Protein AF-A0A239D5J9-F1 (afdb_monomer_lite)

Foldseek 3Di:
DPDDAWDKDKFKDWPDQEDAQLGFTKIKIKMATQGQFWEKFAAPADCVFKPKWKAAQVRHTFDFDDDDPDPDDQDDPVRIDTHHHGRMHMDMDGQAHSVRGHGNRRDWEKMKMKMWGAPPCCVSCPVPVVPHPYRHDGDDIYMDMHGYPDHPPPPDDDDDDFQQDLVSLVVQLVVLCQVVLDQFQDDDPSCVRNVVQADPLLNVLSVLQVLAVVQQCVVCVVVCVVVVFDRPDPSNQALLAQGGHQSSRFNDKDWPGWGDPPDFKIWTKMWTHGPVGIWIKIWIWGQDPNGIHTYWMWTPDPDPDTDIVSVPDPLGDRSHGPDDHGD

Radius of gyration: 23.49 Å; chains: 1; bounding box: 55×53×68 Å

Sequence (327 aa):
MLASTPEMYFYTNPAKQLFWVGEPVVIGLELYSRFEQPVLVAPLQNNEFVQFKLVGPDGNEVPWQGKAPDHARAYSPSDFKVLEQYNAVKAERTISLKDGTGFACNRPGQYTLTAVFSMGSPEHFTLFADQAKPIVGSVRSSKLAFCIDACILKQVPVSNDAPPSALQAVGLFYTDVIKYHSSGIPVGHIKEILGPLMSKKLAQEIDSLSACDKDYFRRYGEILRVHTLKAAIPWGEAGLFTGPNDASTPSAFRILGSRAIGENRVDVLIAFKEDWGESQGDVTVVLENNRWVIDDYVAMYENDKLERLSAGYSVCKDGRWVGEPAY

Secondary structure (DSSP, 8-state):
---PPP-EEEEEEES-SEE-TTS-EEEEEEEEE--SS-EEE--TTSTTTEEEEEE-TTS-EE-EESPPP----PPPGGG-EEE-TT-EEEEEEEEE-TTS-EE---SSEEEEEEEEEE---GGGGGGGTTTSEEPPSEEEEEEEEEEES---------SS---SSHHHHHHHHHHHHHHHT--BS--HHHHHHHGGGB-HHHHHHHHHHHHHHHHHHHHHHHHHHHHTPPP--GGGSEETTTEEGGGGS-SEEEEEEEEE-SSSEEEEEEEEE-SSSEEEEEEEEEEETTEEEEEEEEEE-SSS---BGGG--TTEETTEE-SPPP-

Structure (mmCIF, N/CA/C/O backbone):
data_AF-A0A239D5J9-F1
#
_entry.id   AF-A0A239D5J9-F1
#
loop_
_atom_site.group_PDB
_atom_site.id
_atom_site.type_symbol
_atom_site.label_atom_id
_atom_site.label_alt_id
_atom_site.label_comp_id
_atom_site.label_asym_id
_atom_site.label_entity_id
_atom_site.label_seq_id
_atom_site.pdbx_PDB_ins_code
_atom_site.Cartn_x
_atom_site.Cartn_y
_atom_site.Cartn_z
_atom_site.occupancy
_atom_site.B_iso_or_equiv
_atom_site.auth_seq_id
_atom_site.auth_comp_id
_atom_site.auth_asym_id
_atom_site.auth_atom_id
_atom_site.pdbx_PDB_model_num
ATOM 1 N N . MET A 1 1 ? -24.978 14.458 -15.988 1.00 46.84 1 MET A N 1
ATOM 2 C CA . MET A 1 1 ? -23.711 13.843 -15.541 1.00 46.84 1 MET A CA 1
ATOM 3 C C . MET A 1 1 ? -23.953 13.276 -14.155 1.00 46.84 1 MET A C 1
ATOM 5 O O . MET A 1 1 ? -24.477 14.002 -13.321 1.00 46.84 1 MET A O 1
ATOM 9 N N . LEU A 1 2 ? -23.682 11.991 -13.928 1.00 50.25 2 LEU A N 1
ATOM 10 C CA . LEU A 1 2 ? -23.791 11.403 -12.590 1.00 50.25 2 LEU A CA 1
ATOM 11 C C . LEU A 1 2 ? -22.643 11.954 -11.740 1.00 50.25 2 LEU A C 1
ATOM 13 O O . LEU A 1 2 ? -21.495 11.930 -12.176 1.00 50.25 2 LEU A O 1
ATOM 17 N N . ALA A 1 3 ? -22.952 12.500 -10.567 1.00 58.00 3 ALA A N 1
ATOM 18 C CA . ALA A 1 3 ? -21.936 13.018 -9.666 1.00 58.00 3 ALA A CA 1
ATOM 19 C C . ALA A 1 3 ? -21.069 11.849 -9.171 1.00 58.00 3 ALA A C 1
ATOM 21 O O . ALA A 1 3 ? -21.571 10.961 -8.486 1.00 58.00 3 ALA A O 1
ATOM 22 N N . SER A 1 4 ? -19.781 11.841 -9.513 1.00 73.50 4 SER A N 1
ATOM 23 C CA . SER A 1 4 ? -18.840 10.821 -9.047 1.00 73.50 4 SER A CA 1
ATOM 24 C C . SER A 1 4 ? -18.677 10.893 -7.525 1.00 73.50 4 SER A C 1
ATOM 26 O O . SER A 1 4 ? -18.569 11.979 -6.942 1.00 73.50 4 SER A O 1
ATOM 28 N N . THR A 1 5 ? -18.710 9.738 -6.862 1.00 77.88 5 THR A N 1
ATOM 29 C CA . THR A 1 5 ? -18.424 9.628 -5.426 1.00 77.88 5 THR A CA 1
ATOM 30 C C . THR A 1 5 ? -16.943 9.933 -5.195 1.00 77.88 5 THR A C 1
ATOM 32 O O . THR A 1 5 ? -16.117 9.316 -5.869 1.00 77.88 5 THR A O 1
ATOM 35 N N . PRO A 1 6 ? -16.584 10.842 -4.268 1.00 81.75 6 PRO A N 1
ATOM 36 C CA . PRO A 1 6 ? -15.189 11.157 -3.984 1.00 81.75 6 PRO A CA 1
ATOM 37 C C . PRO A 1 6 ? -14.372 9.916 -3.619 1.00 81.75 6 PRO A C 1
ATOM 39 O O . PRO A 1 6 ? -14.783 9.095 -2.791 1.00 81.75 6 PRO A O 1
ATOM 42 N N . GLU A 1 7 ? -13.195 9.781 -4.224 1.00 81.81 7 GLU A N 1
ATOM 43 C CA . GLU A 1 7 ? -12.294 8.669 -3.952 1.00 81.81 7 GLU A CA 1
ATOM 44 C C . GLU A 1 7 ? -11.444 8.951 -2.704 1.00 81.81 7 GLU A C 1
ATOM 46 O O . GLU A 1 7 ? -10.366 9.535 -2.764 1.00 81.81 7 GLU A O 1
ATOM 51 N N . MET A 1 8 ? -11.965 8.540 -1.548 1.00 85.50 8 MET A N 1
ATOM 52 C CA . MET A 1 8 ? -11.340 8.749 -0.237 1.00 85.50 8 MET A CA 1
ATOM 53 C C . MET A 1 8 ? -10.746 7.455 0.327 1.00 85.50 8 MET A C 1
ATOM 55 O O . MET A 1 8 ? -11.252 6.367 0.047 1.00 85.50 8 MET A O 1
ATOM 59 N N . TYR A 1 9 ? -9.745 7.570 1.193 1.00 81.88 9 TYR A N 1
ATOM 60 C CA . TYR A 1 9 ? -9.019 6.465 1.819 1.00 81.88 9 TYR A CA 1
ATOM 61 C C . TYR A 1 9 ? -8.883 6.722 3.317 1.00 81.88 9 TYR A C 1
ATOM 63 O O . TYR A 1 9 ? -8.487 7.813 3.706 1.00 81.88 9 TYR A O 1
ATOM 71 N N . PHE A 1 10 ? -9.196 5.733 4.154 1.00 88.81 10 PHE A N 1
ATOM 72 C CA . PHE A 1 10 ? -9.078 5.830 5.609 1.00 88.81 10 PHE A CA 1
ATOM 73 C C . PHE A 1 10 ? -8.181 4.709 6.126 1.00 88.81 10 PHE A C 1
ATOM 75 O O . PHE A 1 10 ? -8.437 3.540 5.835 1.00 88.81 10 PHE A O 1
ATOM 82 N N . TYR A 1 11 ? -7.153 5.071 6.885 1.00 83.19 11 TYR A N 1
ATOM 83 C CA . TYR A 1 11 ? -6.135 4.174 7.408 1.00 83.19 11 TYR A CA 1
ATOM 84 C C . TYR A 1 11 ? -6.093 4.234 8.928 1.00 83.19 11 TYR A C 1
ATOM 86 O O . TYR A 1 11 ? -6.314 5.279 9.546 1.00 83.19 11 TYR A O 1
ATOM 94 N N . THR A 1 12 ? -5.747 3.098 9.522 1.00 88.56 12 THR A N 1
ATOM 95 C CA . THR A 1 12 ? -5.438 2.985 10.943 1.00 88.56 12 THR A CA 1
ATOM 96 C C . THR A 1 12 ? -4.092 2.305 11.103 1.00 88.56 12 THR A C 1
ATOM 98 O O . THR A 1 12 ? -3.896 1.217 10.565 1.00 88.56 12 THR A O 1
ATOM 101 N N . ASN A 1 13 ? -3.213 2.888 11.906 1.00 80.94 13 ASN A N 1
ATOM 102 C CA . ASN A 1 13 ? -1.895 2.347 12.213 1.00 80.94 13 ASN A CA 1
ATOM 103 C C . ASN A 1 13 ? -1.699 2.361 13.730 1.00 80.94 13 ASN A C 1
ATOM 105 O O . ASN A 1 13 ? -1.875 3.414 14.341 1.00 80.94 13 ASN A O 1
ATOM 109 N N . PRO A 1 14 ? -1.358 1.241 14.383 1.00 88.31 14 PRO A N 1
ATOM 110 C CA . PRO A 1 14 ? -1.092 1.293 15.808 1.00 88.31 14 PRO A CA 1
ATOM 111 C C . PRO A 1 14 ? 0.260 1.987 16.032 1.00 88.31 14 PRO A C 1
ATOM 113 O O . PRO A 1 14 ? 1.197 1.789 15.258 1.00 88.31 14 PRO A O 1
ATOM 116 N N . ALA A 1 15 ? 0.384 2.787 17.094 1.00 81.75 15 ALA A N 1
ATOM 117 C CA . ALA A 1 15 ? 1.644 3.470 17.410 1.00 81.75 15 ALA A CA 1
ATOM 118 C C . ALA A 1 15 ? 2.800 2.476 17.649 1.00 81.75 15 ALA A C 1
ATOM 120 O O . ALA A 1 15 ? 3.968 2.805 17.451 1.00 81.75 15 ALA A O 1
ATOM 121 N N . LYS A 1 16 ? 2.464 1.249 18.071 1.00 83.25 16 LYS A N 1
ATOM 122 C CA . LYS A 1 16 ? 3.366 0.104 18.232 1.00 83.25 16 LYS A CA 1
ATOM 123 C C . LYS A 1 16 ? 2.624 -1.182 17.878 1.00 83.25 16 LYS A C 1
ATOM 125 O O . LYS A 1 16 ? 1.408 -1.249 17.995 1.00 83.25 16 LYS A O 1
ATOM 130 N N . GLN A 1 17 ? 3.350 -2.228 17.502 1.00 83.12 17 GLN A N 1
ATOM 131 C CA . GLN A 1 17 ? 2.751 -3.551 17.275 1.00 83.12 17 GLN A CA 1
ATOM 132 C C . GLN A 1 17 ? 2.526 -4.339 18.578 1.00 83.12 17 GLN A C 1
ATOM 134 O O . GLN A 1 17 ? 1.668 -5.219 18.629 1.00 83.12 17 GLN A O 1
ATOM 139 N N . LEU A 1 18 ? 3.271 -4.005 19.636 1.00 86.00 18 LEU A N 1
ATOM 140 C CA . LEU A 1 18 ? 3.221 -4.653 20.943 1.00 86.00 18 LEU A CA 1
ATOM 141 C C . LEU A 1 18 ? 3.087 -3.594 22.042 1.00 86.00 18 LEU A C 1
ATOM 143 O O . LEU A 1 18 ? 3.876 -2.647 22.085 1.00 86.00 18 LEU A O 1
ATOM 147 N N . PHE A 1 19 ? 2.108 -3.791 22.917 1.00 91.44 19 PHE A N 1
ATOM 148 C CA . PHE A 1 19 ? 1.854 -2.994 24.114 1.00 91.44 19 PHE A CA 1
ATOM 149 C C . PHE A 1 19 ? 1.892 -3.893 25.351 1.00 91.44 19 PHE A C 1
ATOM 151 O O . 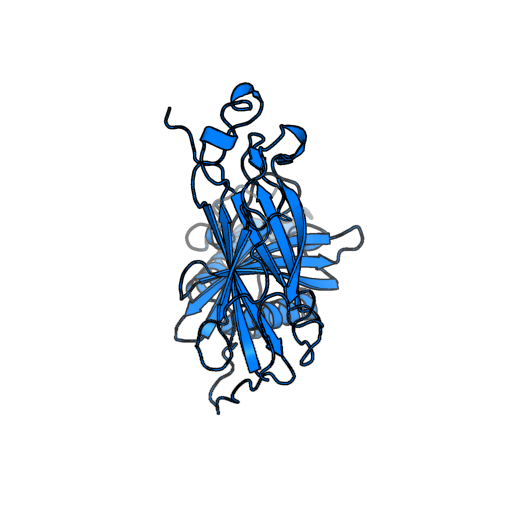PHE A 1 19 ? 1.676 -5.103 25.250 1.00 91.44 19 PHE A O 1
ATOM 158 N N . TRP A 1 20 ? 2.116 -3.300 26.518 1.00 92.56 20 TRP A N 1
ATOM 159 C CA . TRP A 1 20 ? 1.989 -3.999 27.798 1.00 92.56 20 TRP A CA 1
ATOM 160 C C . TRP A 1 20 ? 0.553 -3.950 28.332 1.00 92.56 20 TRP A C 1
ATOM 162 O O . TRP A 1 20 ? -0.193 -3.011 28.038 1.00 92.56 20 TRP A O 1
ATOM 172 N N . VAL A 1 21 ? 0.153 -4.919 29.161 1.00 92.19 21 VAL A N 1
ATOM 173 C CA . VAL A 1 21 ? -1.120 -4.833 29.899 1.00 92.19 21 VAL A CA 1
ATOM 174 C C . VAL A 1 21 ? -1.160 -3.530 30.703 1.00 92.19 21 VAL A C 1
ATOM 176 O O . VAL A 1 21 ? -0.257 -3.217 31.479 1.00 92.19 21 VAL A O 1
ATOM 179 N N . GLY A 1 22 ? -2.229 -2.756 30.508 1.00 89.00 22 GLY A N 1
ATOM 180 C CA . GLY A 1 22 ? -2.415 -1.448 31.141 1.00 89.00 22 GLY A CA 1
ATOM 181 C C . GLY A 1 22 ? -1.649 -0.296 30.478 1.00 89.00 22 GLY A C 1
ATOM 182 O O . GLY A 1 22 ? -1.805 0.847 30.902 1.00 89.00 22 GLY A O 1
ATOM 183 N N . GLU A 1 23 ? -0.846 -0.535 29.437 1.00 93.31 23 GLU A N 1
ATOM 184 C CA . GLU A 1 23 ? -0.296 0.542 28.608 1.00 93.31 23 GLU A CA 1
ATOM 185 C C . GLU A 1 23 ? -1.413 1.193 27.771 1.00 93.31 23 GLU A C 1
ATOM 187 O O . GLU A 1 23 ? -2.288 0.491 27.254 1.00 93.31 23 GLU A O 1
ATOM 192 N N . PRO A 1 24 ? -1.408 2.530 27.597 1.00 95.88 24 PRO A N 1
ATOM 193 C CA . PRO A 1 24 ? -2.310 3.170 26.660 1.00 95.88 24 PRO A CA 1
ATOM 194 C C . PRO A 1 24 ? -2.124 2.645 25.239 1.00 95.88 24 PRO A C 1
ATOM 196 O O . PRO A 1 24 ? -1.023 2.700 24.689 1.00 95.88 24 PRO A O 1
ATOM 199 N N . VAL A 1 25 ? -3.214 2.202 24.618 1.00 95.56 25 VAL A N 1
ATOM 200 C CA . VAL A 1 25 ? -3.193 1.790 23.211 1.00 95.56 25 VAL A CA 1
ATOM 201 C C . VAL A 1 25 ? -3.518 3.005 22.358 1.00 95.56 25 VAL A C 1
ATOM 203 O O . VAL A 1 25 ? -4.648 3.498 22.377 1.00 95.56 25 VAL A O 1
ATOM 206 N N . VAL A 1 26 ? -2.520 3.489 21.621 1.00 94.75 26 VAL A N 1
ATOM 207 C CA . VAL A 1 26 ? -2.635 4.650 20.731 1.00 94.75 26 VAL A CA 1
ATOM 208 C C . VAL A 1 26 ? -2.677 4.183 19.281 1.00 94.75 26 VAL A C 1
ATOM 210 O O . VAL A 1 26 ? -1.837 3.394 18.844 1.00 94.75 26 VAL A O 1
ATOM 213 N N . ILE A 1 27 ? -3.659 4.686 18.539 1.00 95.06 27 ILE A N 1
ATOM 214 C CA . ILE A 1 27 ? -3.897 4.388 17.130 1.00 95.06 27 ILE A CA 1
ATOM 215 C C . ILE A 1 27 ? -3.798 5.687 16.335 1.00 95.06 27 ILE A C 1
ATOM 217 O O . ILE A 1 27 ? -4.551 6.630 16.573 1.00 95.06 27 ILE A O 1
ATOM 221 N N . GLY A 1 28 ? -2.883 5.727 15.376 1.00 92.62 28 GLY A N 1
ATOM 222 C CA . GLY A 1 28 ? -2.849 6.737 14.332 1.00 92.62 28 GLY A CA 1
ATOM 223 C C . GLY A 1 28 ? -3.979 6.504 13.334 1.00 92.62 28 GLY A C 1
ATOM 224 O O . GLY A 1 28 ? -4.208 5.383 12.878 1.00 92.62 28 GLY A O 1
ATOM 225 N N . LEU A 1 29 ? -4.684 7.574 13.005 1.00 94.50 29 LEU A N 1
ATOM 226 C CA . LEU A 1 29 ? -5.728 7.642 12.000 1.00 94.50 29 LEU A CA 1
ATOM 227 C C . LEU A 1 29 ? -5.273 8.563 10.880 1.00 94.50 29 LEU A C 1
ATOM 229 O O . LEU A 1 29 ? -4.732 9.639 11.145 1.00 94.50 29 LEU A O 1
ATOM 233 N N . GLU A 1 30 ? -5.561 8.179 9.646 1.00 91.88 30 GLU A N 1
ATOM 234 C CA . GLU A 1 30 ? -5.259 8.996 8.479 1.00 91.88 30 GLU A CA 1
ATOM 235 C C . GLU A 1 30 ? -6.393 8.910 7.462 1.00 91.88 30 GLU A C 1
ATOM 237 O O . GLU A 1 30 ? -6.852 7.823 7.124 1.00 91.88 30 GLU A O 1
ATOM 242 N N . LEU A 1 31 ? -6.859 10.061 6.986 1.00 91.81 31 LEU A N 1
ATOM 243 C CA . LEU A 1 31 ? -7.856 10.180 5.931 1.00 91.81 31 LEU A CA 1
ATOM 244 C C . LEU A 1 31 ? -7.237 10.940 4.764 1.00 91.81 31 LEU A C 1
ATOM 246 O O . LEU A 1 31 ? -6.772 12.059 4.943 1.00 91.81 31 LEU A O 1
ATOM 250 N N . TYR A 1 32 ? -7.253 10.337 3.586 1.00 88.06 32 TYR A N 1
ATOM 251 C CA . TYR A 1 32 ? -6.586 10.812 2.380 1.00 88.06 32 TYR A CA 1
ATOM 252 C C . TYR A 1 32 ? -7.578 10.872 1.213 1.00 88.06 32 TYR A C 1
ATOM 254 O O . TYR A 1 32 ? -8.460 10.017 1.106 1.00 88.06 32 TYR A O 1
ATOM 262 N N . SER A 1 33 ? -7.447 11.873 0.343 1.00 87.19 33 SER A N 1
ATOM 263 C CA . SER A 1 33 ? -8.293 12.042 -0.845 1.00 87.19 33 SER A CA 1
ATOM 264 C C . SER A 1 33 ? -7.473 11.860 -2.119 1.00 87.19 33 SER A C 1
ATOM 266 O O . SER A 1 33 ? -6.408 12.451 -2.250 1.00 87.19 33 SER A O 1
ATOM 268 N N . ARG A 1 34 ? -7.982 11.097 -3.092 1.00 83.44 34 ARG A N 1
ATOM 269 C CA . ARG A 1 34 ? -7.523 11.154 -4.497 1.00 83.44 34 ARG A CA 1
ATOM 270 C C . ARG A 1 34 ? -8.481 11.931 -5.391 1.00 83.44 34 ARG A C 1
ATOM 272 O O . ARG A 1 34 ? -8.277 12.010 -6.596 1.00 83.44 34 ARG A O 1
ATOM 279 N N . PHE A 1 35 ? -9.546 12.476 -4.815 1.00 85.44 35 PHE A N 1
ATOM 280 C CA . PHE A 1 35 ? -10.538 13.203 -5.579 1.00 85.44 35 PHE A CA 1
ATOM 281 C C . PHE A 1 35 ? -9.966 14.545 -6.038 1.00 85.44 35 PHE A C 1
ATOM 283 O O . PHE A 1 35 ? -9.441 15.293 -5.218 1.00 85.44 35 PHE A O 1
ATOM 290 N N . GLU A 1 36 ? -10.086 14.839 -7.335 1.00 84.31 36 GLU A N 1
ATOM 291 C CA . GLU A 1 36 ? -9.578 16.077 -7.952 1.00 84.31 36 GLU A CA 1
ATOM 292 C C . GLU A 1 36 ? -10.185 17.341 -7.331 1.00 84.31 36 GLU A C 1
ATOM 294 O O . GLU A 1 36 ? -9.553 18.392 -7.287 1.00 84.31 36 GLU A O 1
ATOM 299 N N . GLN A 1 37 ? -11.423 17.252 -6.838 1.00 87.62 37 GLN A N 1
ATOM 300 C CA . GLN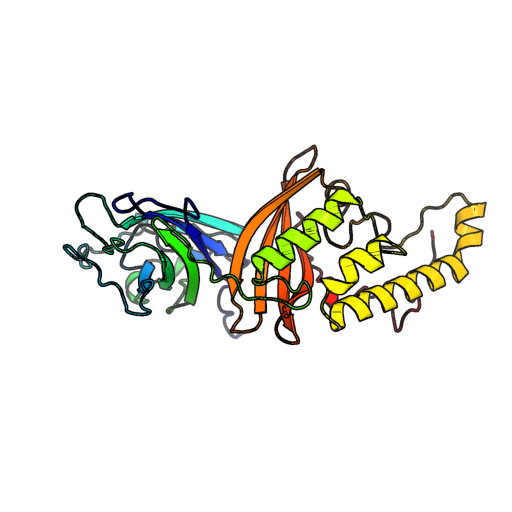 A 1 37 ? -12.081 18.373 -6.177 1.00 87.62 37 GLN A CA 1
ATOM 301 C C . GLN A 1 37 ? -11.849 18.320 -4.663 1.00 87.62 37 GLN A C 1
ATOM 303 O O . GLN A 1 37 ? -11.912 17.234 -4.080 1.00 87.62 37 GLN A O 1
ATOM 308 N N . PRO A 1 38 ? -11.675 19.475 -3.998 1.00 88.50 38 PRO A N 1
ATOM 309 C CA . PRO A 1 38 ? -11.588 19.528 -2.548 1.00 88.50 38 PRO A CA 1
ATOM 310 C C . PRO A 1 38 ? -12.831 18.939 -1.877 1.00 88.50 38 PRO A C 1
ATOM 312 O O . PRO A 1 38 ? -13.971 19.166 -2.301 1.00 88.50 38 PRO A O 1
ATOM 315 N N . VAL A 1 39 ? -12.605 18.191 -0.802 1.00 88.69 39 VAL A N 1
ATOM 316 C CA . VAL A 1 39 ? -13.655 17.480 -0.073 1.00 88.69 39 VAL A CA 1
ATOM 317 C C . VAL A 1 39 ? -13.706 17.972 1.361 1.00 88.69 39 VAL A C 1
ATOM 319 O O . VAL A 1 39 ? -12.679 18.063 2.027 1.00 88.69 39 VAL A O 1
ATOM 322 N N . LEU A 1 40 ? -14.901 18.268 1.867 1.00 89.56 40 LEU A N 1
ATOM 323 C CA . LEU A 1 40 ? -15.057 18.623 3.273 1.00 89.56 40 LEU A CA 1
ATOM 324 C C . LEU A 1 40 ? -15.015 17.353 4.127 1.00 89.56 40 LEU A C 1
ATOM 326 O O . LEU A 1 40 ? -15.795 16.425 3.898 1.00 89.56 40 LEU A O 1
ATOM 330 N N . VAL A 1 41 ? -14.124 17.314 5.115 1.00 90.19 41 VAL A N 1
ATOM 331 C CA . VAL A 1 41 ? -13.964 16.177 6.024 1.00 90.19 41 VAL A CA 1
ATOM 332 C C . VAL A 1 41 ? -14.022 16.604 7.481 1.00 90.19 41 VAL A C 1
ATOM 334 O O . VAL A 1 41 ? -13.553 17.674 7.874 1.00 90.19 41 VAL A O 1
ATOM 337 N N . ALA A 1 42 ? -14.596 15.730 8.296 1.00 89.06 42 ALA A N 1
ATOM 338 C CA . ALA A 1 42 ? -14.639 15.888 9.732 1.00 89.06 42 ALA A CA 1
ATOM 339 C C . ALA A 1 42 ? -13.287 15.531 10.381 1.00 89.06 42 ALA A C 1
ATOM 341 O O . ALA A 1 42 ? -12.508 14.745 9.829 1.00 89.06 42 ALA A O 1
ATOM 342 N N . PRO A 1 43 ? -12.983 16.079 11.568 1.00 86.06 43 PRO A N 1
ATOM 343 C CA . PRO A 1 43 ? -11.741 15.799 12.256 1.00 86.06 43 PRO A CA 1
ATOM 344 C C . PRO A 1 43 ? -11.785 14.384 12.836 1.00 86.06 43 PRO A C 1
ATOM 346 O O . PRO A 1 43 ? -12.751 13.969 13.475 1.00 86.06 43 PRO A O 1
ATOM 349 N N . LEU A 1 44 ? -10.683 13.652 12.679 1.00 89.00 44 LEU A N 1
ATOM 350 C CA . LEU A 1 44 ? -10.5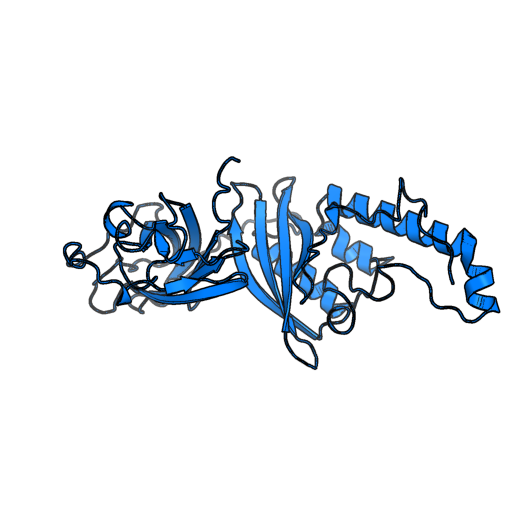61 12.255 13.115 1.00 89.00 44 LEU A CA 1
ATOM 351 C C . LEU A 1 44 ? -10.502 12.090 14.652 1.00 89.00 44 LEU A C 1
ATOM 353 O O . LEU A 1 44 ? -10.482 10.976 15.176 1.00 89.00 44 LEU A O 1
ATOM 357 N N . GLN A 1 45 ? -10.481 13.199 15.395 1.00 84.69 45 GLN A N 1
ATOM 358 C CA . GLN A 1 45 ? -10.413 13.234 16.859 1.00 84.69 45 GLN A CA 1
ATOM 359 C C . GLN A 1 45 ? -11.759 12.961 17.544 1.00 84.69 45 GLN A C 1
ATOM 361 O O . GLN A 1 45 ? -11.775 12.527 18.695 1.00 84.69 45 GLN A O 1
ATOM 366 N N . ASN A 1 46 ? -12.877 13.143 16.839 1.00 77.94 46 ASN A N 1
ATOM 367 C CA . ASN A 1 46 ? -14.207 12.996 17.424 1.00 77.94 46 ASN A CA 1
ATOM 368 C C . ASN A 1 46 ? -14.731 11.563 17.257 1.00 77.94 46 ASN A C 1
ATOM 370 O O . ASN A 1 46 ? -14.581 10.939 16.207 1.00 77.94 46 ASN A O 1
ATOM 374 N N . ASN A 1 47 ? -15.361 11.029 18.305 1.00 78.81 47 ASN A N 1
ATOM 375 C CA . ASN A 1 47 ? -15.962 9.686 18.296 1.00 78.81 47 ASN A CA 1
ATOM 376 C C . ASN A 1 47 ? -17.238 9.581 17.453 1.00 78.81 47 ASN A C 1
ATOM 378 O O . ASN A 1 47 ? -17.669 8.477 17.143 1.00 78.81 47 ASN A O 1
ATOM 382 N N . GLU A 1 48 ? -17.845 10.707 17.079 1.00 81.12 48 GLU A N 1
ATOM 383 C CA . GLU A 1 48 ? -19.007 10.696 16.188 1.00 81.12 48 GLU A CA 1
ATOM 384 C C . GLU A 1 48 ? -18.628 10.272 14.765 1.00 81.12 48 GLU A C 1
ATOM 386 O O . GLU A 1 48 ? -19.359 9.516 14.128 1.00 81.12 48 GLU A O 1
ATOM 391 N N . PHE A 1 49 ? -17.454 10.703 14.296 1.00 87.75 49 PHE A N 1
ATOM 392 C CA . PHE A 1 49 ? -17.020 10.470 12.920 1.00 87.75 49 PHE A CA 1
ATOM 393 C C . PHE A 1 49 ? -16.128 9.245 12.764 1.00 87.75 49 PHE A C 1
ATOM 395 O O . PHE A 1 49 ? -16.017 8.714 11.665 1.00 87.75 49 PHE A O 1
ATOM 402 N N . VAL A 1 50 ? -15.494 8.783 13.846 1.00 91.06 50 VAL A N 1
ATOM 403 C CA . VAL A 1 50 ? -14.698 7.555 13.851 1.00 91.06 50 VAL A CA 1
ATOM 404 C C . VAL A 1 50 ? -15.219 6.627 14.933 1.00 91.06 50 VAL A C 1
ATOM 406 O O . VAL A 1 50 ? -15.030 6.880 16.122 1.00 91.06 50 VAL A O 1
ATOM 409 N N . GLN A 1 51 ? -15.841 5.534 14.503 1.00 91.62 51 GLN A N 1
ATOM 410 C CA . GLN A 1 51 ? -16.323 4.482 15.387 1.00 91.62 51 GLN A CA 1
ATOM 411 C C . GLN A 1 51 ? -15.311 3.348 15.440 1.00 91.62 51 GLN A C 1
ATOM 413 O O . GLN A 1 51 ? -14.806 2.912 14.407 1.00 91.62 51 GLN A O 1
ATOM 418 N N . PHE A 1 52 ? -15.041 2.847 16.639 1.00 93.94 52 PHE A N 1
ATOM 419 C CA . PHE A 1 52 ? -14.142 1.724 16.851 1.00 93.94 52 PHE A CA 1
ATOM 420 C C . PHE A 1 52 ? -14.916 0.499 17.315 1.00 93.94 52 PHE A C 1
ATOM 422 O O . PHE A 1 52 ? -15.775 0.588 18.188 1.00 93.94 52 PHE A O 1
ATOM 429 N N . LYS A 1 53 ? -14.545 -0.655 16.772 1.00 95.69 53 LYS A N 1
ATOM 430 C CA . LYS A 1 53 ? -14.936 -1.972 17.258 1.00 95.69 53 LYS A CA 1
ATOM 431 C C . LYS A 1 53 ? -13.672 -2.768 17.534 1.00 95.69 53 LYS A C 1
ATOM 433 O O . LYS A 1 53 ? -12.849 -2.940 16.634 1.00 95.69 53 LYS A O 1
ATOM 438 N N . LEU A 1 54 ? -13.522 -3.252 18.761 1.00 96.50 54 LEU A N 1
ATOM 439 C CA . LEU A 1 54 ? -12.366 -4.040 19.169 1.00 96.50 54 LEU A CA 1
ATOM 440 C C . LEU A 1 54 ? -12.789 -5.479 19.458 1.00 96.50 54 LEU A C 1
ATOM 442 O O . LEU A 1 54 ? -13.755 -5.715 20.175 1.00 96.50 54 LEU A O 1
ATOM 446 N N . VAL A 1 55 ? -12.055 -6.439 18.908 1.00 96.75 55 VAL A N 1
ATOM 447 C CA . VAL A 1 55 ? -12.213 -7.869 19.190 1.00 96.75 55 VAL A CA 1
ATOM 448 C C . VAL A 1 55 ? -10.963 -8.355 19.911 1.00 96.75 55 VAL A C 1
ATOM 450 O O . VAL A 1 55 ? -9.844 -8.095 19.461 1.00 96.75 55 VAL A O 1
ATOM 453 N N . GLY A 1 56 ? -11.167 -9.014 21.048 1.00 95.81 56 GLY A N 1
ATOM 454 C CA . GLY A 1 56 ? -10.113 -9.537 21.904 1.00 95.81 56 GLY A CA 1
ATOM 455 C C . GLY A 1 56 ? -9.544 -10.877 21.427 1.00 95.81 56 GLY A C 1
ATOM 456 O O . GLY A 1 56 ? -10.030 -11.465 20.458 1.00 95.81 56 GLY A O 1
ATOM 457 N N . PRO A 1 57 ? -8.527 -11.396 22.133 1.00 92.62 57 PRO A N 1
ATOM 458 C CA . PRO A 1 57 ? -7.856 -12.650 21.784 1.00 92.62 57 PRO A CA 1
ATOM 459 C C . PRO A 1 57 ? -8.743 -13.895 21.921 1.00 92.62 57 PRO A C 1
ATOM 461 O O . PRO A 1 57 ? -8.430 -14.941 21.360 1.00 92.62 57 PRO A O 1
ATOM 464 N N . ASP A 1 58 ? -9.851 -13.797 22.652 1.00 93.12 58 ASP A N 1
ATOM 465 C CA . ASP A 1 58 ? -10.875 -14.838 22.768 1.00 93.12 58 ASP A CA 1
ATOM 466 C C . ASP A 1 58 ? -11.917 -14.787 21.636 1.00 93.12 58 ASP A C 1
ATOM 468 O O . ASP A 1 58 ? -12.857 -15.580 21.633 1.00 93.12 58 ASP A O 1
ATOM 472 N N . GLY A 1 59 ? -11.767 -13.861 20.684 1.00 92.81 59 GLY A N 1
ATOM 473 C CA . GLY A 1 59 ? -12.710 -13.645 19.588 1.00 92.81 59 GLY A CA 1
ATOM 474 C C . GLY A 1 59 ? -13.964 -12.865 19.985 1.00 92.81 59 GLY A C 1
ATOM 475 O O . GLY A 1 59 ? -14.810 -12.617 19.126 1.00 92.81 59 GLY A O 1
ATOM 476 N N . ASN A 1 60 ? -14.086 -12.442 21.248 1.00 97.00 60 ASN A N 1
ATOM 477 C CA . ASN A 1 60 ? -15.231 -11.673 21.721 1.00 97.00 60 ASN A CA 1
ATOM 478 C C . ASN A 1 60 ? -15.004 -10.171 21.539 1.00 97.00 60 ASN A C 1
ATOM 480 O O . ASN A 1 60 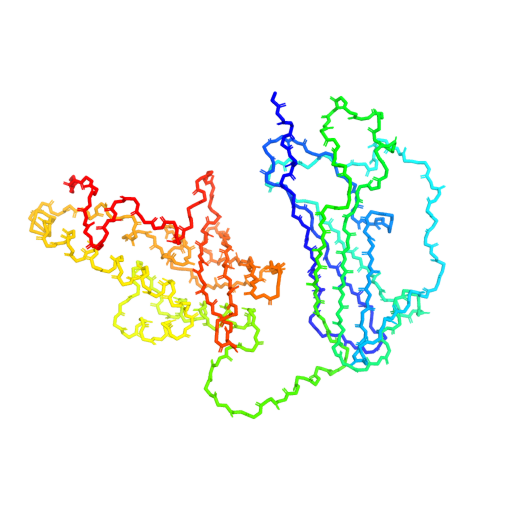? -13.879 -9.671 21.584 1.00 97.00 60 ASN A O 1
ATOM 484 N N . GLU A 1 61 ? -16.094 -9.433 21.346 1.00 97.19 61 GLU A N 1
ATOM 485 C CA . GLU A 1 61 ? -16.049 -7.975 21.304 1.00 97.19 61 GLU A CA 1
ATOM 486 C C . GLU A 1 61 ? -15.682 -7.414 22.683 1.00 97.19 61 GLU A C 1
ATOM 488 O O . GLU A 1 61 ? -16.258 -7.798 23.703 1.00 97.19 61 GLU A O 1
ATOM 493 N N . VAL A 1 62 ? -14.712 -6.502 22.711 1.00 96.25 62 VAL A N 1
ATOM 494 C CA . VAL A 1 62 ? -14.310 -5.778 23.915 1.00 96.25 62 VAL A CA 1
ATOM 495 C C . VAL A 1 62 ? -15.171 -4.519 23.987 1.00 96.25 62 VAL A C 1
ATOM 497 O O . VAL A 1 62 ? -15.061 -3.671 23.101 1.00 96.25 62 VAL A O 1
ATOM 500 N N . PRO A 1 63 ? -16.038 -4.365 25.001 1.00 95.44 63 PRO A N 1
ATOM 501 C CA . PRO A 1 63 ? -16.881 -3.186 25.112 1.00 95.44 63 PRO A CA 1
ATOM 502 C C . PRO A 1 63 ? -16.058 -1.960 25.517 1.00 95.44 63 PRO A C 1
ATOM 504 O O . PRO A 1 63 ? -15.090 -2.059 26.277 1.00 95.44 63 PRO A O 1
ATOM 507 N N . TRP A 1 64 ? -16.482 -0.790 25.043 1.00 93.44 64 TRP A N 1
ATOM 508 C CA . TRP A 1 64 ? -15.979 0.489 25.534 1.00 93.44 64 TRP A CA 1
ATOM 509 C C . TRP A 1 64 ? -16.456 0.729 26.974 1.00 93.44 64 TRP A C 1
ATOM 511 O O . TRP A 1 64 ? -17.645 0.603 27.267 1.00 93.44 64 TRP A O 1
ATOM 521 N N . GLN A 1 65 ? -15.539 1.094 27.868 1.00 93.75 65 GLN A N 1
ATOM 522 C CA . GLN A 1 65 ? -15.797 1.425 29.268 1.00 93.75 65 GLN A CA 1
ATOM 523 C C . GLN A 1 65 ? -15.638 2.932 29.509 1.00 93.75 65 GLN A C 1
ATOM 525 O O . GLN A 1 65 ? -14.754 3.585 28.957 1.00 93.75 65 GLN A O 1
ATOM 530 N N . GLY A 1 66 ? -16.495 3.491 30.362 1.00 87.38 66 GLY A N 1
ATOM 531 C CA . GLY A 1 66 ? -16.541 4.926 30.655 1.00 87.38 66 GLY A CA 1
ATOM 532 C C . GLY A 1 66 ? -17.682 5.644 29.937 1.00 87.38 66 GLY A C 1
ATOM 533 O O . GLY A 1 66 ? -18.453 5.040 29.189 1.00 87.38 66 GLY A O 1
ATOM 534 N N . LYS A 1 67 ? -17.827 6.948 30.196 1.00 80.12 67 LYS A N 1
ATOM 535 C CA . LYS A 1 67 ? -18.840 7.754 29.508 1.00 80.12 67 LYS A CA 1
ATOM 536 C C . LYS A 1 67 ? -18.533 7.754 28.015 1.00 80.12 67 LYS A C 1
ATOM 538 O O . LYS A 1 67 ? -17.421 8.101 27.615 1.00 80.12 67 LYS A O 1
ATOM 543 N N . ALA A 1 68 ? -19.524 7.384 27.208 1.00 65.69 68 ALA A N 1
ATOM 544 C CA . ALA A 1 68 ? -19.495 7.738 25.801 1.00 65.69 68 ALA A CA 1
ATOM 545 C C . ALA A 1 68 ? -19.323 9.268 25.733 1.00 65.69 68 ALA A C 1
ATOM 547 O O . ALA A 1 68 ? -20.029 9.980 26.453 1.00 65.69 68 ALA A O 1
ATOM 548 N N . PRO A 1 69 ? -18.343 9.784 24.983 1.00 64.00 69 PRO A N 1
ATOM 549 C CA . PRO A 1 69 ? -18.175 11.222 24.852 1.00 64.00 69 PRO A CA 1
ATOM 550 C C . PRO A 1 69 ? -19.447 11.830 24.272 1.00 64.00 69 PRO A C 1
ATOM 552 O O . PRO A 1 69 ? -20.049 11.245 23.374 1.00 64.00 69 PRO A O 1
ATOM 555 N N . ASP A 1 70 ? -19.851 12.978 24.816 1.00 63.31 70 ASP A N 1
ATOM 556 C CA . ASP A 1 70 ? -21.117 13.626 24.481 1.00 63.31 70 ASP A CA 1
ATOM 557 C C . ASP A 1 70 ? -21.279 13.775 22.961 1.00 63.31 70 ASP A C 1
ATOM 559 O O . ASP A 1 70 ? -20.564 14.533 22.308 1.00 63.31 70 ASP A O 1
ATOM 563 N N . HIS A 1 71 ? -22.260 13.061 22.409 1.00 64.31 71 HIS A N 1
ATOM 564 C CA . HIS A 1 71 ? -22.648 13.092 20.994 1.00 64.31 71 HIS A CA 1
ATOM 565 C C . HIS A 1 71 ? -23.517 14.313 20.636 1.00 64.31 71 HIS A C 1
ATOM 567 O O . HIS A 1 71 ? -24.110 14.365 19.566 1.00 64.31 71 HIS A O 1
ATOM 573 N N . ALA A 1 72 ? -23.670 15.273 21.552 1.00 58.78 72 ALA A N 1
ATOM 574 C CA . ALA A 1 72 ? -24.722 16.286 21.496 1.00 58.78 72 ALA A CA 1
ATOM 575 C C . ALA A 1 72 ? -24.173 17.719 21.504 1.00 58.78 72 ALA A C 1
ATOM 577 O O . ALA A 1 72 ? -24.684 18.581 22.220 1.00 58.78 72 ALA A O 1
ATOM 578 N N . ARG A 1 73 ? -23.127 18.000 20.718 1.00 74.94 73 ARG A N 1
ATOM 579 C CA . ARG A 1 73 ? -22.705 19.383 20.465 1.00 74.94 73 ARG A CA 1
ATOM 580 C C . ARG A 1 73 ? -23.074 19.786 19.041 1.00 74.94 73 ARG A C 1
ATOM 582 O O . ARG A 1 73 ? -22.787 19.066 18.096 1.00 74.94 73 ARG A O 1
ATOM 589 N N . ALA A 1 74 ? -23.678 20.964 18.898 1.00 76.25 74 ALA A N 1
ATOM 590 C CA . ALA A 1 74 ? -23.875 21.586 17.595 1.00 76.25 74 ALA A CA 1
ATOM 591 C C . ALA A 1 74 ? -22.516 21.886 16.940 1.00 76.25 74 ALA A C 1
ATOM 593 O O . ALA A 1 74 ? -21.646 22.499 17.568 1.00 76.25 74 ALA A O 1
ATOM 594 N N . TYR A 1 75 ? -22.355 21.459 15.690 1.00 74.88 75 TYR A N 1
ATOM 595 C CA . TYR A 1 75 ? -21.137 21.666 14.914 1.00 74.88 75 TYR A CA 1
ATOM 596 C C . TYR A 1 75 ? -21.030 23.095 14.379 1.00 74.88 75 TYR A C 1
ATOM 598 O O . TYR A 1 75 ? -22.015 23.693 13.944 1.00 74.88 75 TYR A O 1
ATOM 606 N N . SER A 1 76 ? -19.812 23.628 14.399 1.00 76.62 76 SER A N 1
ATOM 607 C CA . SER A 1 76 ? -19.430 24.894 13.777 1.00 76.62 76 SER A CA 1
ATOM 608 C C . SER A 1 76 ? -18.691 24.628 12.459 1.00 76.62 76 SER A C 1
ATOM 610 O O . SER A 1 76 ? -17.976 23.630 12.361 1.00 76.62 76 SER A O 1
ATOM 612 N N . PRO A 1 77 ? -18.763 25.531 11.459 1.00 71.44 77 PRO A N 1
ATOM 613 C CA . PRO A 1 77 ? -17.929 25.458 10.253 1.00 71.44 77 PRO A CA 1
ATOM 614 C C . PRO A 1 77 ? -16.440 25.209 10.535 1.00 71.44 77 PRO A C 1
ATOM 616 O O . PRO A 1 77 ? -15.772 24.494 9.796 1.00 71.44 77 PRO A O 1
ATOM 619 N N . SER A 1 78 ? -15.928 25.775 11.630 1.00 79.62 78 SER A N 1
ATOM 620 C CA . SER A 1 78 ? -14.533 25.635 12.062 1.00 79.62 78 SER A CA 1
ATOM 621 C C . SER A 1 78 ? -14.135 24.215 12.467 1.00 79.62 78 SER A C 1
ATOM 623 O O . SER A 1 78 ? -12.947 23.946 12.629 1.00 79.62 78 SER A O 1
ATOM 625 N N . ASP A 1 79 ? -15.106 23.327 12.680 1.00 83.50 79 ASP A N 1
ATOM 626 C CA . ASP A 1 79 ? -14.842 21.948 13.079 1.00 83.50 79 ASP A CA 1
ATOM 627 C C . ASP A 1 79 ? -14.418 21.090 11.881 1.00 83.50 79 ASP A C 1
ATOM 629 O O . ASP A 1 79 ? -13.811 20.041 12.074 1.00 83.50 79 ASP A O 1
ATOM 633 N N . PHE A 1 80 ? -14.676 21.537 10.648 1.00 87.50 80 PHE A N 1
ATOM 634 C CA . PHE A 1 80 ? -14.366 20.798 9.426 1.00 87.50 80 PHE A CA 1
ATOM 635 C C . PHE A 1 80 ? -13.071 21.266 8.773 1.00 87.50 80 PHE A C 1
ATOM 637 O O . PHE A 1 80 ? -12.630 22.404 8.928 1.00 87.50 80 PHE A O 1
ATOM 644 N N . LYS A 1 81 ? -12.461 20.363 8.006 1.00 89.62 81 LYS A N 1
ATOM 645 C CA . LYS A 1 81 ? -11.286 20.654 7.187 1.00 89.62 81 LYS A CA 1
ATOM 646 C C . LYS A 1 81 ? -11.597 20.398 5.726 1.00 89.62 81 LYS A C 1
ATOM 648 O O . LYS A 1 81 ? -12.259 19.421 5.388 1.00 89.62 81 LYS A O 1
ATOM 653 N N . VAL A 1 82 ? -11.082 21.261 4.863 1.00 90.19 82 VAL A N 1
ATOM 654 C CA . VAL A 1 82 ? -11.050 21.005 3.426 1.00 90.19 82 VAL A CA 1
ATOM 655 C C . VAL A 1 82 ? -9.849 20.106 3.149 1.00 90.19 82 VAL A C 1
ATOM 657 O O . VAL A 1 82 ? -8.720 20.449 3.495 1.00 90.19 82 VAL A O 1
ATOM 660 N N . LEU A 1 83 ? -10.106 18.933 2.579 1.00 91.12 83 LEU A N 1
ATOM 661 C CA . LEU A 1 83 ? -9.097 17.980 2.148 1.00 91.12 83 LEU A CA 1
ATOM 662 C C . LEU A 1 83 ? -8.948 18.065 0.633 1.00 91.12 83 LEU A C 1
ATOM 664 O O . LEU A 1 83 ? -9.839 17.662 -0.115 1.00 91.12 83 LEU A O 1
ATOM 668 N N . GLU A 1 84 ? -7.827 18.620 0.195 1.00 91.00 84 GLU A N 1
ATOM 669 C CA . GLU A 1 84 ? -7.476 18.704 -1.221 1.00 91.00 84 GLU A CA 1
ATOM 670 C C . GLU A 1 84 ? -6.998 17.347 -1.758 1.00 91.00 84 GLU A C 1
ATOM 672 O O . GLU A 1 84 ? -6.757 16.399 -1.000 1.00 91.00 84 GLU A O 1
ATOM 677 N N . GLN A 1 85 ? -6.855 17.260 -3.080 1.00 88.81 85 GLN A N 1
ATOM 678 C CA . GLN A 1 85 ? -6.308 16.085 -3.743 1.00 88.81 85 GLN A CA 1
ATOM 679 C C . GLN A 1 85 ? -4.906 15.772 -3.206 1.00 88.81 85 GLN A C 1
ATOM 681 O O . GLN A 1 85 ? -4.071 16.655 -3.041 1.00 88.81 85 GLN A O 1
ATOM 686 N N . TYR A 1 86 ? -4.671 14.498 -2.910 1.00 82.94 86 TYR A N 1
ATOM 687 C CA . TYR A 1 86 ? -3.418 13.947 -2.396 1.00 82.94 86 TYR A CA 1
ATOM 688 C C . TYR A 1 86 ? -2.957 14.471 -1.032 1.00 82.94 86 TYR A C 1
ATOM 690 O O . TYR A 1 86 ? -1.887 14.094 -0.556 1.00 82.94 86 TYR A O 1
ATOM 698 N N . ASN A 1 87 ? -3.797 15.246 -0.349 1.00 88.69 87 ASN A N 1
ATOM 699 C CA . ASN A 1 87 ? -3.560 15.649 1.025 1.00 88.69 87 ASN A CA 1
ATOM 700 C C . ASN A 1 87 ? -4.184 14.655 2.011 1.00 88.69 87 ASN A C 1
ATOM 702 O O . ASN A 1 87 ? -5.105 13.894 1.688 1.00 88.69 87 ASN A O 1
ATOM 706 N N . ALA A 1 88 ? -3.666 14.668 3.241 1.00 88.62 88 ALA A N 1
ATOM 707 C CA . ALA A 1 88 ? -4.112 13.797 4.318 1.00 88.62 88 ALA A CA 1
ATOM 708 C C . ALA A 1 88 ? -4.437 14.576 5.600 1.00 88.62 88 ALA A C 1
ATOM 710 O O . ALA A 1 88 ? -3.688 15.457 6.024 1.00 88.62 88 ALA A O 1
ATOM 711 N N . VAL A 1 89 ? -5.528 14.200 6.269 1.00 91.94 89 VAL A N 1
ATOM 712 C CA . VAL A 1 89 ? -5.809 14.587 7.656 1.00 91.94 89 VAL A CA 1
ATOM 713 C C . VAL A 1 89 ? -5.366 13.454 8.565 1.00 91.94 89 VAL A C 1
ATOM 715 O O . VAL A 1 89 ? -5.762 12.310 8.363 1.00 91.94 89 VAL A O 1
ATOM 718 N N . LYS A 1 90 ? -4.573 13.775 9.588 1.00 93.94 90 LYS A N 1
ATOM 719 C CA . LYS A 1 90 ? -4.051 12.802 10.552 1.00 93.94 90 LYS A CA 1
ATOM 720 C C . LYS A 1 90 ? -4.523 13.124 11.965 1.00 93.94 90 LYS A C 1
ATOM 722 O O . LYS A 1 90 ? -4.708 14.293 12.309 1.00 93.94 90 LYS A O 1
ATOM 727 N N . ALA A 1 91 ? -4.710 12.096 12.782 1.00 94.88 91 ALA A N 1
ATOM 728 C CA . ALA A 1 91 ? -4.930 12.234 14.219 1.00 94.88 91 ALA A CA 1
ATOM 729 C C . ALA A 1 91 ? -4.429 10.999 14.964 1.00 94.88 91 ALA A C 1
ATOM 731 O O . ALA A 1 91 ? -4.397 9.909 14.407 1.00 94.88 91 ALA A O 1
ATOM 732 N N . GLU A 1 92 ? -4.121 11.148 16.244 1.00 94.38 92 GLU A N 1
ATOM 733 C CA . GLU A 1 92 ? -3.891 10.018 17.141 1.00 94.38 92 GLU A CA 1
ATOM 734 C C . GLU A 1 92 ? -5.088 9.845 18.073 1.00 94.38 92 GLU A C 1
ATOM 736 O O . GLU A 1 92 ? -5.686 10.821 18.536 1.00 94.38 92 GLU A O 1
ATOM 741 N N . ARG A 1 93 ? -5.456 8.592 18.339 1.00 93.69 93 ARG A N 1
ATOM 742 C CA . ARG A 1 93 ? -6.547 8.219 19.237 1.00 93.69 93 ARG A CA 1
ATOM 743 C C . ARG A 1 93 ? -6.060 7.201 20.245 1.00 93.69 93 ARG A C 1
ATOM 745 O O . ARG A 1 93 ? -5.685 6.089 19.885 1.00 93.69 93 ARG A O 1
ATOM 752 N N . THR A 1 94 ? -6.140 7.560 21.517 1.00 94.50 94 THR A N 1
ATOM 753 C CA . THR A 1 94 ? -5.989 6.594 22.601 1.00 94.50 94 THR A CA 1
ATOM 754 C C . THR A 1 94 ? -7.304 5.847 22.773 1.00 94.50 94 THR A C 1
ATOM 756 O O . THR A 1 94 ? -8.322 6.455 23.103 1.00 94.50 94 THR A O 1
ATOM 759 N N . ILE A 1 95 ? -7.294 4.541 22.513 1.00 94.00 95 ILE A N 1
ATOM 760 C CA . ILE A 1 95 ? -8.492 3.689 22.558 1.00 94.00 95 ILE A CA 1
ATOM 761 C C . ILE A 1 95 ? -8.587 2.861 23.846 1.00 94.00 95 ILE A C 1
ATOM 763 O O . ILE A 1 95 ? -9.626 2.274 24.113 1.00 94.00 95 ILE A O 1
ATOM 767 N N . SER A 1 96 ? -7.515 2.816 24.635 1.00 92.94 96 SER A N 1
ATOM 768 C CA . SER A 1 96 ? -7.436 2.182 25.955 1.00 92.94 96 SER A CA 1
ATOM 769 C C . SER A 1 96 ? -6.578 3.078 26.834 1.00 92.94 96 SER A C 1
ATOM 771 O O . SER A 1 96 ? -5.462 3.411 26.435 1.00 92.94 96 SER A O 1
ATOM 773 N N . LEU A 1 97 ? -7.079 3.494 27.993 1.00 90.12 97 LEU A N 1
ATOM 774 C CA . LEU A 1 97 ? -6.383 4.365 28.942 1.00 90.12 97 LEU A CA 1
ATOM 775 C C . LEU A 1 97 ? -5.955 3.585 30.194 1.00 90.12 97 LEU A C 1
ATOM 777 O O . LEU A 1 97 ? -6.508 2.536 30.520 1.00 90.12 97 LEU A O 1
ATOM 781 N N . LYS A 1 98 ? -4.965 4.121 30.923 1.00 86.62 98 LYS A N 1
ATOM 782 C CA . LYS A 1 98 ? -4.446 3.516 32.168 1.00 86.62 98 LYS A CA 1
ATOM 783 C C . LYS A 1 98 ? -5.487 3.426 33.283 1.00 86.62 98 LYS A C 1
ATOM 785 O O . LYS A 1 98 ? -5.367 2.579 34.159 1.00 86.62 98 LYS A O 1
ATOM 790 N N . ASP A 1 99 ? -6.467 4.321 33.273 1.00 87.31 99 ASP A N 1
ATOM 791 C CA . ASP A 1 99 ? -7.534 4.406 34.271 1.00 87.31 99 ASP A CA 1
ATOM 792 C C . ASP A 1 99 ? -8.695 3.430 33.998 1.00 87.31 99 ASP A C 1
ATOM 794 O O . ASP A 1 99 ? -9.672 3.419 34.743 1.00 87.31 99 ASP A O 1
ATOM 798 N N . GLY A 1 100 ? -8.595 2.613 32.942 1.00 85.44 100 GLY A N 1
ATOM 799 C CA . GLY A 1 100 ? -9.646 1.694 32.509 1.00 85.44 100 GLY A CA 1
ATOM 800 C C . GLY A 1 100 ? -10.697 2.327 31.595 1.00 85.44 100 GLY A C 1
ATOM 801 O O . GLY A 1 100 ? -11.586 1.619 31.130 1.00 85.44 100 GLY A O 1
ATOM 802 N N . THR A 1 101 ? -10.603 3.625 31.290 1.00 90.44 101 THR A N 1
ATOM 803 C CA . THR A 1 101 ? -11.468 4.270 30.294 1.00 90.44 101 THR A CA 1
ATOM 804 C C . THR A 1 101 ? -11.085 3.803 28.881 1.00 90.44 101 THR A C 1
ATOM 806 O O . THR A 1 101 ? -9.907 3.705 28.533 1.00 90.44 101 THR A O 1
ATOM 809 N N . GLY A 1 102 ? -12.075 3.536 28.030 1.00 93.56 102 GLY A N 1
ATOM 810 C CA . GLY A 1 102 ? -11.876 2.985 26.688 1.00 93.56 102 GLY A CA 1
ATOM 811 C C . GLY A 1 102 ? -12.063 1.469 26.633 1.00 93.56 102 GLY A C 1
ATOM 812 O O . GLY A 1 102 ? -12.811 0.891 27.416 1.00 93.56 102 GLY A O 1
ATOM 813 N N . PHE A 1 103 ? -11.422 0.801 25.680 1.00 95.12 103 PHE A N 1
ATOM 814 C CA . PHE A 1 103 ? -11.449 -0.656 25.596 1.00 95.12 103 PHE A CA 1
ATOM 815 C C . PHE A 1 103 ? -10.521 -1.277 26.638 1.00 95.12 103 PHE A C 1
ATOM 817 O O . PHE A 1 103 ? -9.331 -0.975 26.675 1.00 95.12 103 PHE A O 1
ATOM 824 N N . ALA A 1 104 ? -11.041 -2.194 27.451 1.00 94.75 104 ALA A N 1
ATOM 825 C CA . ALA A 1 104 ? -10.246 -2.893 28.455 1.00 94.75 104 ALA A CA 1
ATOM 826 C C . ALA A 1 104 ? -9.349 -3.977 27.822 1.00 94.75 104 ALA A C 1
ATOM 828 O O . ALA A 1 104 ? -9.691 -5.159 27.802 1.00 94.75 104 ALA A O 1
ATOM 829 N N . CYS A 1 105 ? -8.177 -3.578 27.327 1.00 93.69 105 CYS A N 1
ATOM 830 C CA . CYS A 1 105 ? -7.150 -4.462 26.759 1.00 93.69 105 CYS A CA 1
ATOM 831 C C . CYS A 1 105 ? -6.327 -5.175 27.855 1.00 93.69 105 CYS A C 1
ATOM 833 O O . CYS A 1 105 ? -5.110 -5.020 27.939 1.00 93.69 105 CYS A O 1
ATOM 835 N N . ASN A 1 106 ? -6.990 -5.914 28.748 1.00 92.56 106 ASN A N 1
ATOM 836 C CA . ASN A 1 106 ? -6.376 -6.480 29.960 1.00 92.56 106 ASN A CA 1
ATOM 837 C C . ASN A 1 106 ? -5.935 -7.948 29.839 1.00 92.56 106 ASN A C 1
ATOM 839 O O . ASN A 1 106 ? -5.380 -8.500 30.788 1.00 92.56 106 ASN A O 1
ATOM 843 N N . ARG A 1 107 ? -6.187 -8.593 28.697 1.00 92.88 107 ARG A N 1
ATOM 844 C CA . ARG A 1 107 ? -5.765 -9.975 28.441 1.00 92.88 107 ARG A CA 1
ATOM 845 C C . ARG A 1 107 ? -4.577 -10.003 27.483 1.00 92.88 107 ARG A C 1
ATOM 847 O O . ARG A 1 107 ? -4.667 -9.352 26.442 1.00 92.88 107 ARG A O 1
ATOM 854 N N . PRO A 1 108 ? -3.521 -10.779 27.767 1.00 92.50 108 PRO A N 1
ATOM 855 C CA . PRO A 1 108 ? -2.467 -11.030 26.796 1.00 92.50 108 PRO A CA 1
ATOM 856 C C . PRO A 1 108 ? -3.015 -11.676 25.518 1.00 92.50 108 PRO A C 1
ATOM 858 O O . PRO A 1 108 ? -3.894 -12.540 25.586 1.00 92.50 108 PRO A O 1
ATOM 861 N N . GLY A 1 109 ? -2.495 -11.279 24.359 1.00 89.31 109 GLY A N 1
ATOM 862 C CA . GLY A 1 109 ? -2.870 -11.848 23.065 1.00 89.31 109 GLY A CA 1
ATOM 863 C C . GLY A 1 109 ? -3.010 -10.819 21.946 1.00 89.31 109 GLY A C 1
ATOM 864 O O . GLY A 1 109 ? -2.718 -9.635 22.114 1.00 89.31 109 GLY A O 1
ATOM 865 N N . GLN A 1 110 ? -3.459 -11.294 20.783 1.00 90.94 110 GLN A N 1
ATOM 866 C CA . GLN A 1 110 ? -3.739 -10.457 19.620 1.00 90.94 110 GLN A CA 1
ATOM 867 C C . GLN A 1 110 ? -5.140 -9.847 19.722 1.00 90.94 110 GLN A C 1
ATOM 869 O O . GLN A 1 110 ? -6.117 -10.548 19.973 1.00 90.94 110 GLN A O 1
ATOM 874 N N . TYR A 1 111 ? -5.230 -8.550 19.458 1.00 94.50 111 TYR A N 1
ATOM 875 C CA . TYR A 1 111 ? -6.475 -7.808 19.335 1.00 94.50 111 TYR A CA 1
ATOM 876 C C . TYR A 1 111 ? -6.656 -7.366 17.891 1.00 94.50 111 TYR A C 1
ATOM 878 O O . TYR A 1 111 ? -5.688 -7.071 17.188 1.00 94.50 111 TYR A O 1
ATOM 886 N N . THR A 1 112 ? -7.908 -7.298 17.456 1.00 93.75 112 THR A N 1
ATOM 887 C CA . THR A 1 112 ? -8.285 -6.805 16.133 1.00 93.75 112 THR A CA 1
ATOM 888 C C . THR A 1 112 ? -9.160 -5.574 16.288 1.00 93.75 112 THR A C 1
ATOM 890 O O . THR A 1 112 ? -10.254 -5.651 16.844 1.00 93.75 112 THR A O 1
ATOM 893 N N . LEU A 1 113 ? -8.695 -4.443 15.768 1.00 95.25 113 LEU A N 1
ATOM 894 C CA . LEU A 1 113 ? -9.433 -3.188 15.754 1.00 95.25 113 LEU A CA 1
ATOM 895 C C . LEU A 1 113 ? -10.017 -2.959 14.365 1.00 95.25 113 LEU A C 1
ATOM 897 O O . LEU A 1 113 ? -9.298 -3.003 13.371 1.00 95.25 113 LEU A O 1
ATOM 901 N N . THR A 1 114 ? -11.309 -2.665 14.310 1.00 94.12 114 THR A N 1
ATOM 902 C CA . THR A 1 114 ? -11.969 -2.101 13.133 1.00 94.12 114 THR A CA 1
ATOM 903 C C . THR A 1 114 ? -12.331 -0.657 13.443 1.00 94.12 114 THR A C 1
ATOM 905 O O . THR A 1 114 ? -13.015 -0.402 14.431 1.00 94.12 114 THR A O 1
ATOM 908 N N . ALA A 1 115 ? -11.883 0.285 12.620 1.00 93.69 115 ALA A N 1
ATOM 909 C CA . ALA A 1 115 ? -12.313 1.675 12.685 1.00 93.69 115 ALA A CA 1
ATOM 910 C C . ALA A 1 115 ? -13.154 2.007 11.456 1.00 93.69 115 ALA A C 1
ATOM 912 O O . ALA A 1 115 ? -12.778 1.663 10.336 1.00 93.69 115 ALA A O 1
ATOM 913 N N . VAL A 1 116 ? -14.266 2.700 11.653 1.00 91.38 116 VAL A N 1
ATOM 914 C CA . VAL A 1 116 ? -15.165 3.133 10.583 1.00 91.38 116 VAL A CA 1
ATOM 915 C C . VAL A 1 116 ? -15.233 4.647 10.600 1.00 91.38 116 VAL A C 1
ATOM 917 O O . VAL A 1 116 ? -15.625 5.228 11.610 1.00 91.38 116 VAL A O 1
ATOM 920 N N . PHE A 1 117 ? -14.864 5.274 9.484 1.00 91.62 117 PHE A N 1
ATOM 921 C CA . PHE A 1 117 ? -15.056 6.702 9.282 1.00 91.62 117 PHE A CA 1
ATOM 922 C C . PHE A 1 117 ? -16.404 6.973 8.605 1.00 91.62 117 PHE A C 1
ATOM 924 O O . PHE A 1 117 ? -16.744 6.371 7.577 1.00 91.62 117 PHE A O 1
ATOM 931 N N . SER A 1 118 ? -17.163 7.900 9.177 1.00 88.25 118 SER A N 1
ATOM 932 C CA . SER A 1 118 ? -18.455 8.358 8.683 1.00 88.25 118 SER A CA 1
ATOM 933 C C . SER A 1 118 ? -18.535 9.865 8.846 1.00 88.25 118 SER A C 1
ATOM 935 O O . SER A 1 118 ? -18.172 10.380 9.896 1.00 88.25 118 SER A O 1
ATOM 937 N N . MET A 1 119 ? -19.058 10.570 7.845 1.00 81.75 119 MET A N 1
ATOM 938 C CA . MET A 1 119 ? -19.375 11.990 8.005 1.00 81.75 119 MET A CA 1
ATOM 939 C C . MET A 1 119 ? -20.661 12.198 8.816 1.00 81.75 119 MET A C 1
ATOM 941 O O . MET A 1 119 ? -20.980 13.320 9.135 1.00 81.75 119 MET A O 1
ATOM 945 N N . GLY A 1 120 ? -21.410 11.165 9.208 1.00 75.56 120 GLY A N 1
ATOM 946 C CA . GLY A 1 120 ? -22.694 11.368 9.893 1.00 75.56 120 GLY A CA 1
ATOM 947 C C . GLY A 1 120 ? -23.797 11.855 8.940 1.00 75.56 120 GLY A C 1
ATOM 948 O O . GLY A 1 120 ? -23.737 11.602 7.734 1.00 75.56 120 GLY A O 1
ATOM 949 N N . SER A 1 121 ? -24.845 12.488 9.478 1.00 78.12 121 SER A N 1
ATOM 950 C CA . SER A 1 121 ? -26.006 12.920 8.683 1.00 78.12 121 SER A CA 1
ATOM 951 C C . SER A 1 121 ? -25.656 14.106 7.771 1.00 78.12 121 SER A C 1
ATOM 953 O O . SER A 1 121 ? -25.030 15.053 8.248 1.00 78.12 121 SER A O 1
ATOM 955 N N . PRO A 1 122 ? -26.106 14.134 6.498 1.00 73.56 122 PRO A N 1
ATOM 956 C CA . PRO A 1 122 ? -25.917 15.279 5.600 1.00 73.56 122 PRO A CA 1
ATOM 957 C C . PRO A 1 122 ? -26.390 16.614 6.180 1.00 73.56 122 PRO A C 1
ATOM 959 O O . PRO A 1 122 ? -25.839 17.659 5.840 1.00 73.56 122 PRO A O 1
ATOM 962 N N . GLU A 1 123 ? -27.390 16.581 7.066 1.00 77.69 123 GLU A N 1
ATOM 963 C CA . GLU A 1 123 ? -27.945 17.758 7.741 1.00 77.69 123 GLU A CA 1
ATOM 964 C C . GLU A 1 123 ? -26.873 18.562 8.483 1.00 77.69 123 GLU A C 1
ATOM 966 O O . GLU A 1 123 ? -26.920 19.792 8.464 1.00 77.69 123 GLU A O 1
ATOM 971 N N . HIS A 1 124 ? -25.855 17.887 9.029 1.00 73.69 124 HIS A N 1
ATOM 972 C CA . HIS A 1 124 ? -24.737 18.517 9.736 1.00 73.69 124 HIS A CA 1
ATOM 973 C C . HIS A 1 124 ? -23.862 19.393 8.819 1.00 73.69 124 HIS A C 1
ATOM 975 O O . HIS A 1 124 ? -23.103 20.223 9.318 1.00 73.69 124 HIS A O 1
ATOM 981 N N . PHE A 1 125 ? -23.975 19.245 7.490 1.00 74.56 125 PHE A N 1
ATOM 982 C CA . PHE A 1 125 ? -23.130 19.942 6.506 1.00 74.56 125 PHE A CA 1
ATOM 983 C C . PHE A 1 125 ? -23.910 20.767 5.489 1.00 74.56 125 PHE A C 1
ATOM 985 O O . PHE A 1 125 ? -23.315 21.327 4.570 1.00 74.56 125 PHE A O 1
ATOM 992 N N . THR A 1 126 ? -25.231 20.864 5.639 1.00 71.69 126 THR A N 1
ATOM 993 C CA . THR A 1 126 ? -26.085 21.638 4.723 1.00 71.69 126 THR A CA 1
ATOM 994 C C . THR A 1 126 ? -25.661 23.104 4.622 1.00 71.69 126 THR A C 1
ATOM 996 O O . THR A 1 126 ? -25.733 23.682 3.543 1.00 71.69 126 THR A O 1
ATOM 999 N N . LEU A 1 127 ? -25.121 23.676 5.703 1.00 71.62 127 LEU A N 1
ATOM 1000 C CA . LEU A 1 127 ? -24.586 25.042 5.742 1.00 71.62 127 LEU A CA 1
ATOM 1001 C C . LEU A 1 127 ? -23.293 25.238 4.922 1.00 71.62 127 LEU A C 1
ATOM 1003 O O . LEU A 1 127 ? -22.855 26.374 4.758 1.00 71.62 127 LEU A O 1
ATOM 1007 N N . PHE A 1 128 ? -22.671 24.162 4.424 1.00 69.56 128 PHE A N 1
ATOM 1008 C CA . PHE A 1 128 ? -21.347 24.186 3.778 1.00 69.56 128 PHE A CA 1
ATOM 1009 C C . PHE A 1 128 ? -21.339 23.639 2.348 1.00 69.56 128 PHE A C 1
ATOM 1011 O O . PHE A 1 128 ? -20.268 23.531 1.750 1.00 69.56 128 PHE A O 1
ATOM 1018 N N . ALA A 1 129 ? -22.509 23.314 1.789 1.00 67.19 129 ALA A N 1
ATOM 1019 C CA . ALA A 1 129 ? -22.631 22.722 0.455 1.00 67.19 129 ALA A CA 1
ATOM 1020 C C . ALA A 1 129 ? -21.989 23.577 -0.658 1.00 67.19 129 ALA A C 1
ATOM 1022 O O . ALA A 1 129 ? -21.559 23.029 -1.671 1.00 67.19 129 ALA A O 1
ATOM 1023 N N . ASP A 1 130 ? -21.877 24.891 -0.443 1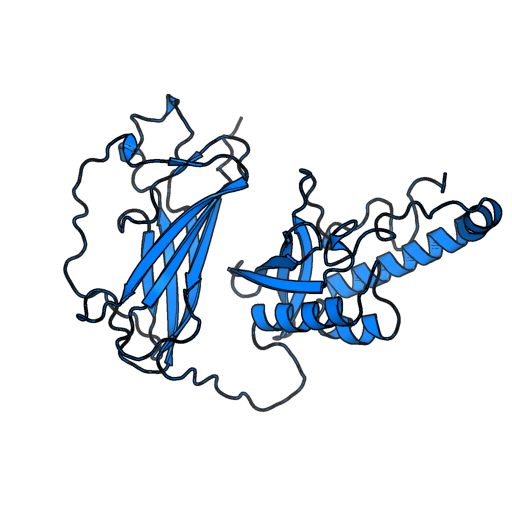.00 76.69 130 ASP A N 1
ATOM 1024 C CA . ASP A 1 130 ? -21.325 25.840 -1.414 1.00 76.69 130 ASP A CA 1
ATOM 1025 C C . ASP A 1 130 ? -19.783 25.896 -1.426 1.00 76.69 130 ASP A C 1
ATOM 1027 O O . ASP A 1 130 ? -19.201 26.415 -2.376 1.00 76.69 130 ASP A O 1
ATOM 1031 N N . GLN A 1 131 ? -19.101 25.387 -0.388 1.00 72.19 131 GLN A N 1
ATOM 1032 C CA . GLN A 1 131 ? -17.637 25.510 -0.246 1.00 72.19 131 GLN A CA 1
ATOM 1033 C C . GLN A 1 131 ? -16.878 24.274 -0.730 1.00 72.19 131 GLN A C 1
ATOM 1035 O O . GLN A 1 131 ? -15.803 24.387 -1.316 1.00 72.19 131 GLN A O 1
ATOM 1040 N N . ALA A 1 132 ? -17.415 23.088 -0.460 1.00 72.12 132 ALA A N 1
ATOM 1041 C CA . ALA A 1 132 ? -16.825 21.820 -0.859 1.00 72.12 132 ALA A CA 1
ATOM 1042 C C . ALA A 1 132 ? -17.902 20.735 -0.865 1.00 72.12 132 ALA A C 1
ATOM 1044 O O . ALA A 1 132 ? -18.903 20.815 -0.151 1.00 72.12 132 ALA A O 1
ATOM 1045 N N . LYS A 1 133 ? -17.689 19.689 -1.665 1.00 76.38 133 LYS A N 1
ATOM 1046 C CA . LYS A 1 133 ? -18.662 18.606 -1.797 1.00 76.38 133 LYS A CA 1
ATOM 1047 C C . LYS A 1 133 ? -18.688 17.768 -0.507 1.00 76.38 133 LYS A C 1
ATOM 1049 O O . LYS A 1 133 ? -17.653 17.194 -0.157 1.00 76.38 133 LYS A O 1
ATOM 1054 N N . PRO A 1 134 ? -19.831 17.651 0.196 1.00 70.88 134 PRO A N 1
ATOM 1055 C CA . PRO A 1 134 ? -19.923 16.793 1.367 1.00 70.88 134 PRO A CA 1
ATOM 1056 C C . PRO A 1 134 ? -19.897 15.322 0.945 1.00 70.88 134 PRO A C 1
ATOM 1058 O O . PRO A 1 134 ? -20.509 14.924 -0.052 1.00 70.88 134 PRO A O 1
ATOM 1061 N N . ILE A 1 135 ? -19.205 14.494 1.724 1.00 72.38 135 ILE A N 1
ATOM 1062 C CA . ILE A 1 135 ? -19.271 13.042 1.568 1.00 72.38 135 ILE A CA 1
ATOM 1063 C C . ILE A 1 135 ? -20.505 12.557 2.329 1.00 72.38 135 ILE A C 1
ATOM 1065 O O . ILE A 1 135 ? -20.619 12.783 3.531 1.00 72.38 135 ILE A O 1
ATOM 1069 N N . VAL A 1 136 ? -21.420 11.872 1.647 1.00 66.50 136 VAL A N 1
ATOM 1070 C CA . VAL A 1 136 ? -22.616 11.300 2.277 1.00 66.50 136 VAL A CA 1
ATOM 1071 C C . VAL A 1 136 ? -22.408 9.806 2.529 1.00 66.50 136 VAL A C 1
ATOM 1073 O O . VAL A 1 136 ? -22.073 9.064 1.606 1.00 66.50 136 VAL A O 1
ATOM 1076 N N . GLY A 1 137 ? -22.647 9.366 3.769 1.00 59.69 137 GLY A N 1
ATOM 1077 C CA . GLY A 1 137 ? -22.670 7.954 4.173 1.00 59.69 137 GLY A CA 1
ATOM 1078 C C . GLY A 1 137 ? -21.443 7.467 4.956 1.00 59.69 137 GLY A C 1
ATOM 1079 O O . GLY A 1 137 ? -20.497 8.208 5.222 1.00 59.69 137 GLY A O 1
ATOM 1080 N N . SER A 1 138 ? -21.473 6.189 5.345 1.00 57.94 138 SER A N 1
ATOM 1081 C CA . SER A 1 138 ? -20.334 5.478 5.941 1.00 57.94 138 SER A CA 1
ATOM 1082 C C . SER A 1 138 ? -19.427 4.991 4.823 1.00 57.94 138 SER A C 1
ATOM 1084 O O . SER A 1 138 ? -19.805 4.109 4.055 1.00 57.94 138 SER A O 1
ATOM 1086 N N . VAL A 1 139 ? -18.258 5.608 4.677 1.00 59.53 139 VAL A N 1
ATOM 1087 C CA . VAL A 1 139 ? -17.542 5.510 3.398 1.00 59.53 139 VAL A CA 1
ATOM 1088 C C . VAL A 1 139 ? -16.367 4.550 3.467 1.00 59.53 139 VAL A C 1
ATOM 1090 O O . VAL A 1 139 ? -16.061 3.926 2.449 1.00 59.53 139 VAL A O 1
ATOM 1093 N N . ARG A 1 140 ? -15.717 4.373 4.629 1.00 73.69 140 ARG A N 1
ATOM 1094 C CA . ARG A 1 140 ? -14.476 3.584 4.715 1.00 73.69 140 ARG A CA 1
ATOM 1095 C C . ARG A 1 140 ? -14.270 2.937 6.088 1.00 73.69 140 ARG A C 1
ATOM 1097 O O . ARG A 1 140 ? -14.317 3.615 7.112 1.00 73.69 140 ARG A O 1
ATOM 1104 N N . SER A 1 141 ? -13.985 1.635 6.095 1.00 83.25 141 SER A N 1
ATOM 1105 C CA . SER A 1 141 ? -13.526 0.892 7.272 1.00 83.25 141 SER A CA 1
ATOM 1106 C C . SER A 1 141 ? -12.060 0.496 7.117 1.00 83.25 141 SER A C 1
ATOM 1108 O O . SER A 1 141 ? -11.673 0.006 6.058 1.00 83.25 141 SER A O 1
ATOM 1110 N N . SER A 1 142 ? -11.275 0.639 8.179 1.00 84.50 142 SER A N 1
ATOM 1111 C CA . SER A 1 142 ? -9.909 0.126 8.278 1.00 84.50 142 SER A CA 1
ATOM 1112 C C . SER A 1 142 ? -9.839 -0.932 9.374 1.00 84.50 142 SER A C 1
ATOM 1114 O O . SER A 1 142 ? -10.489 -0.795 10.412 1.00 84.50 142 SER A O 1
ATOM 1116 N N . LYS A 1 143 ? -9.063 -1.992 9.148 1.00 87.25 143 LYS A N 1
ATOM 1117 C CA . LYS A 1 143 ? -8.865 -3.087 10.100 1.00 87.25 143 LYS A CA 1
ATOM 1118 C C . LYS A 1 143 ? -7.375 -3.233 10.374 1.00 87.25 143 LYS A C 1
ATOM 1120 O O . LYS A 1 143 ? -6.594 -3.341 9.436 1.00 87.25 143 LYS A O 1
ATOM 1125 N N . LEU A 1 144 ? -6.992 -3.265 11.644 1.00 88.56 144 LEU A N 1
ATOM 1126 C CA . LEU A 1 144 ? -5.621 -3.538 12.074 1.00 88.56 144 LEU A CA 1
ATOM 1127 C C . LEU A 1 144 ? -5.605 -4.580 13.187 1.00 88.56 144 LEU A C 1
ATOM 1129 O O . LEU A 1 144 ? -6.622 -4.838 13.834 1.00 88.56 144 LEU A O 1
ATOM 1133 N N . ALA A 1 145 ? -4.428 -5.143 13.429 1.00 87.19 145 ALA A N 1
ATOM 1134 C CA . ALA A 1 145 ? -4.163 -5.974 14.590 1.00 87.19 145 ALA A CA 1
ATOM 1135 C C . ALA A 1 145 ? -2.978 -5.419 15.386 1.00 87.19 145 ALA A C 1
ATOM 1137 O O . ALA A 1 145 ? -2.086 -4.792 14.818 1.00 87.19 145 ALA A O 1
ATOM 1138 N N . PHE A 1 146 ? -2.988 -5.652 16.695 1.00 88.19 146 PHE A N 1
ATOM 1139 C CA . PHE A 1 146 ? -1.885 -5.358 17.614 1.00 88.19 146 PHE A CA 1
ATOM 1140 C C . PHE A 1 146 ? -1.887 -6.386 18.750 1.00 88.19 146 PHE A C 1
ATOM 1142 O O . PHE A 1 146 ? -2.845 -7.150 18.892 1.00 88.19 146 PHE A O 1
ATOM 1149 N N . CYS A 1 147 ? -0.831 -6.420 19.559 1.00 88.88 147 CYS A N 1
ATOM 1150 C CA . CYS A 1 147 ? -0.714 -7.364 20.667 1.00 88.88 147 CYS A CA 1
ATOM 1151 C C . CYS A 1 147 ? -0.579 -6.681 22.025 1.00 88.88 147 CYS A C 1
ATOM 1153 O O . CYS A 1 147 ? 0.024 -5.613 22.137 1.00 88.88 147 CYS A O 1
ATOM 1155 N N . ILE A 1 148 ? -1.090 -7.362 23.050 1.00 92.81 148 ILE A N 1
ATOM 1156 C CA . ILE A 1 148 ? -0.865 -7.062 24.464 1.00 92.81 148 ILE A CA 1
ATOM 1157 C C . ILE A 1 148 ? -0.020 -8.186 25.075 1.00 92.81 148 ILE A C 1
ATOM 1159 O O . ILE A 1 148 ? -0.426 -9.343 24.962 1.00 92.81 148 ILE A O 1
ATOM 1163 N N . ASP A 1 149 ? 1.109 -7.855 25.712 1.00 85.75 149 ASP A N 1
ATOM 1164 C CA . ASP A 1 149 ? 2.097 -8.711 26.413 1.00 85.75 149 ASP A CA 1
ATOM 1165 C C . ASP A 1 149 ? 2.728 -9.867 25.610 1.00 85.75 149 ASP A C 1
ATOM 1167 O O . ASP A 1 149 ? 3.936 -10.080 25.666 1.00 85.75 149 ASP A O 1
ATOM 1171 N N . ALA A 1 150 ? 1.943 -10.629 24.854 1.00 77.88 150 ALA A N 1
ATOM 1172 C CA . ALA A 1 150 ? 2.399 -11.748 24.051 1.00 77.88 150 ALA A CA 1
ATOM 1173 C C . ALA A 1 150 ? 1.521 -11.903 22.806 1.00 77.88 150 ALA A C 1
ATOM 1175 O O . ALA A 1 150 ? 0.325 -12.180 22.897 1.00 77.88 150 ALA A O 1
ATOM 1176 N N . CYS A 1 151 ? 2.126 -11.820 21.621 1.00 66.38 151 CYS A N 1
ATOM 1177 C CA . CYS A 1 151 ? 1.541 -12.469 20.458 1.00 66.38 151 CYS A CA 1
ATOM 1178 C C . CYS A 1 151 ? 1.878 -13.960 20.582 1.00 66.38 151 CYS A C 1
ATOM 1180 O O . CYS A 1 151 ? 2.994 -14.362 20.252 1.00 66.38 151 CYS A O 1
ATOM 1182 N N . ILE A 1 152 ? 0.941 -14.807 21.014 1.00 47.88 152 ILE A N 1
ATOM 1183 C CA . ILE A 1 152 ? 1.042 -16.219 20.630 1.00 47.88 152 ILE A CA 1
ATOM 1184 C C . ILE A 1 152 ? 0.693 -16.258 19.141 1.00 47.88 152 ILE A C 1
ATOM 1186 O O . ILE A 1 152 ? -0.423 -16.591 18.750 1.00 47.88 152 ILE A O 1
ATOM 1190 N N . LEU A 1 153 ? 1.649 -15.872 18.291 1.00 47.47 153 LEU A N 1
ATOM 1191 C CA . LEU A 1 153 ? 1.692 -16.397 16.938 1.00 47.47 153 LEU A CA 1
ATOM 1192 C C . LEU A 1 153 ? 1.818 -17.900 17.150 1.00 47.47 153 LEU A C 1
ATOM 1194 O O . LEU A 1 153 ? 2.892 -18.383 17.506 1.00 47.47 153 LEU A O 1
ATOM 1198 N N . LYS A 1 154 ? 0.705 -18.636 17.051 1.00 38.88 154 LYS A N 1
ATOM 1199 C CA . LYS A 1 154 ? 0.772 -20.092 16.955 1.00 38.88 154 LYS A CA 1
ATOM 1200 C C . LYS A 1 154 ? 1.848 -20.394 15.919 1.00 38.88 154 LYS A C 1
ATOM 1202 O O . LYS A 1 154 ? 1.703 -20.014 14.759 1.00 38.88 154 LYS A O 1
ATOM 1207 N N . GLN A 1 155 ? 2.925 -21.044 16.349 1.00 34.78 155 GLN A N 1
ATOM 1208 C CA . GLN A 1 155 ? 3.833 -21.685 15.419 1.00 34.78 155 GLN A CA 1
ATOM 1209 C C . GLN A 1 155 ? 3.003 -22.731 14.677 1.00 34.78 155 GLN A C 1
ATOM 1211 O O . GLN A 1 155 ? 2.548 -23.709 15.270 1.00 34.78 155 GLN A O 1
ATOM 1216 N N . VAL A 1 156 ? 2.736 -22.483 13.398 1.00 33.28 156 VAL A N 1
ATOM 1217 C CA . VAL A 1 156 ? 2.201 -23.500 12.498 1.00 33.28 156 VAL A CA 1
ATOM 1218 C C . VAL A 1 156 ? 3.388 -24.376 12.086 1.00 33.28 156 VAL A C 1
ATOM 1220 O O . VAL A 1 156 ? 4.359 -23.838 11.551 1.00 33.28 156 VAL A O 1
ATOM 1223 N N . PRO A 1 157 ? 3.368 -25.697 12.334 1.00 36.56 157 PRO A N 1
ATOM 1224 C CA . PRO A 1 157 ? 4.418 -26.572 11.844 1.00 36.56 157 PRO A CA 1
ATOM 1225 C C . PRO A 1 157 ? 4.234 -26.846 10.341 1.00 36.56 157 PRO A C 1
ATOM 1227 O O . PRO A 1 157 ? 3.233 -27.431 9.943 1.00 36.56 157 PRO A O 1
ATOM 1230 N N . VAL A 1 158 ? 5.227 -26.387 9.564 1.00 45.62 158 VAL A N 1
ATOM 1231 C CA . VAL A 1 158 ? 5.848 -26.919 8.321 1.00 45.62 158 VAL A CA 1
ATOM 1232 C C . VAL A 1 158 ? 4.897 -27.558 7.283 1.00 45.62 158 VAL A C 1
ATOM 1234 O O . VAL A 1 158 ? 4.314 -28.607 7.523 1.00 45.62 158 VAL A O 1
ATOM 1237 N N . SER A 1 159 ? 4.763 -27.012 6.065 1.00 43.06 159 SER A N 1
ATOM 1238 C CA . SER A 1 159 ? 5.814 -27.093 5.031 1.00 43.06 159 SER A CA 1
ATOM 1239 C C . SER A 1 159 ? 5.699 -26.014 3.932 1.00 43.06 159 SER A C 1
ATOM 1241 O O . SER A 1 159 ? 4.627 -25.832 3.361 1.00 43.06 159 SER A O 1
ATOM 1243 N N . ASN A 1 160 ? 6.855 -25.416 3.593 1.00 45.81 160 ASN A N 1
ATOM 1244 C CA . ASN A 1 160 ? 7.218 -24.575 2.429 1.00 45.81 160 ASN A CA 1
ATOM 1245 C C . ASN A 1 160 ? 6.794 -23.088 2.431 1.00 45.81 160 ASN A C 1
ATOM 1247 O O . ASN A 1 160 ? 5.824 -22.717 1.778 1.00 45.81 160 ASN A O 1
ATOM 1251 N N . ASP A 1 161 ? 7.594 -22.267 3.132 1.00 62.97 161 ASP A N 1
ATOM 1252 C CA . ASP A 1 161 ? 8.007 -20.857 2.902 1.00 62.97 161 ASP A CA 1
ATOM 1253 C C . ASP A 1 161 ? 6.985 -19.798 2.450 1.00 62.97 161 ASP A C 1
ATOM 1255 O O . ASP A 1 161 ? 7.348 -18.684 2.073 1.00 62.97 161 ASP A O 1
ATOM 1259 N N . ALA A 1 162 ? 5.694 -20.097 2.510 1.00 64.94 162 ALA A N 1
ATOM 1260 C CA . ALA A 1 162 ? 4.645 -19.137 2.234 1.00 64.94 162 ALA A CA 1
ATOM 1261 C C . ALA A 1 162 ? 4.586 -18.071 3.343 1.00 64.94 162 ALA A C 1
ATOM 1263 O O . ALA A 1 162 ? 4.441 -18.425 4.519 1.00 64.94 162 ALA A O 1
ATOM 1264 N N . PRO A 1 163 ? 4.626 -16.771 3.004 1.00 79.31 163 PRO A N 1
ATOM 1265 C CA . PRO A 1 163 ? 4.463 -15.722 3.995 1.00 79.31 163 PRO A CA 1
ATOM 1266 C C . PRO A 1 163 ? 3.093 -15.851 4.693 1.00 79.31 163 PRO A C 1
ATOM 1268 O O . PRO A 1 163 ? 2.062 -15.901 4.015 1.00 79.31 163 PRO A O 1
ATOM 1271 N N . PRO A 1 164 ? 3.037 -15.882 6.037 1.00 79.94 164 PRO A N 1
ATOM 1272 C CA . PRO A 1 164 ? 1.799 -16.083 6.795 1.00 79.94 164 PRO A CA 1
ATOM 1273 C C . PRO A 1 164 ? 0.884 -14.849 6.800 1.00 79.94 164 PRO A C 1
ATOM 1275 O O . PRO A 1 164 ? -0.246 -14.920 7.280 1.00 79.94 164 PRO A O 1
ATOM 1278 N N . SER A 1 165 ? 1.343 -13.708 6.280 1.00 91.88 165 SER A N 1
ATOM 1279 C CA . SER A 1 165 ? 0.528 -12.506 6.102 1.00 91.88 165 SER A CA 1
ATOM 1280 C C . SER A 1 165 ? 0.978 -11.698 4.889 1.00 91.88 165 SER A C 1
ATOM 1282 O O . SER A 1 165 ? 2.128 -11.795 4.454 1.00 91.88 165 SER A O 1
ATOM 1284 N N . ALA A 1 166 ? 0.089 -10.839 4.386 1.00 94.44 166 ALA A N 1
ATOM 1285 C CA . ALA A 1 166 ? 0.409 -9.931 3.289 1.00 94.44 166 ALA A CA 1
ATOM 1286 C C . ALA A 1 166 ? 1.601 -9.010 3.606 1.00 94.44 166 ALA A C 1
ATOM 1288 O O . ALA A 1 166 ? 2.472 -8.809 2.766 1.00 94.44 166 ALA A O 1
ATOM 1289 N N . LEU A 1 167 ? 1.685 -8.506 4.842 1.00 94.56 167 LEU A N 1
ATOM 1290 C CA . LEU A 1 167 ? 2.795 -7.654 5.279 1.00 94.56 167 LEU A CA 1
ATOM 1291 C C . LEU A 1 167 ? 4.131 -8.400 5.279 1.00 94.56 167 LEU A C 1
ATOM 1293 O O . LEU A 1 167 ? 5.150 -7.828 4.906 1.00 94.56 167 LEU A O 1
ATOM 1297 N N . GLN A 1 168 ? 4.132 -9.676 5.677 1.00 92.88 168 GLN A N 1
ATOM 1298 C CA . GLN A 1 168 ? 5.343 -10.491 5.622 1.00 92.88 168 GLN A CA 1
ATOM 1299 C C . GLN A 1 168 ? 5.740 -10.819 4.182 1.00 92.88 168 GLN A C 1
ATOM 1301 O O . GLN A 1 168 ? 6.931 -10.816 3.888 1.00 92.88 168 GLN A O 1
ATOM 1306 N N . ALA A 1 169 ? 4.776 -11.025 3.275 1.00 96.06 169 ALA A N 1
ATOM 1307 C CA . ALA A 1 169 ? 5.066 -11.209 1.852 1.00 96.06 169 ALA A CA 1
ATOM 1308 C C . ALA A 1 169 ? 5.788 -9.990 1.266 1.00 96.06 169 ALA A C 1
ATOM 1310 O O . ALA A 1 169 ? 6.838 -10.138 0.646 1.00 96.06 169 ALA A O 1
ATOM 1311 N N . VAL A 1 170 ? 5.277 -8.785 1.540 1.00 96.94 170 VAL A N 1
ATOM 1312 C CA . VAL A 1 170 ? 5.911 -7.518 1.133 1.00 96.94 170 VAL A CA 1
ATOM 1313 C C . VAL A 1 170 ? 7.280 -7.355 1.780 1.00 96.94 170 VAL A C 1
ATOM 1315 O O . VAL A 1 170 ? 8.240 -7.019 1.094 1.00 96.94 170 VAL A O 1
ATOM 1318 N N . GLY A 1 171 ? 7.388 -7.632 3.081 1.00 95.06 171 GLY A N 1
ATOM 1319 C CA . GLY A 1 171 ? 8.646 -7.546 3.816 1.00 95.06 171 GLY A CA 1
ATOM 1320 C C . GLY A 1 171 ? 9.749 -8.417 3.209 1.00 95.06 171 GLY A C 1
ATOM 1321 O O . GLY A 1 171 ? 10.852 -7.930 2.969 1.00 95.06 171 GLY A O 1
ATOM 1322 N N . LEU A 1 172 ? 9.444 -9.685 2.921 1.00 94.31 172 LEU A N 1
ATOM 1323 C CA . LEU A 1 172 ? 10.384 -10.616 2.291 1.00 94.31 172 LEU A CA 1
ATOM 1324 C C . LEU A 1 172 ? 10.732 -10.174 0.868 1.00 94.31 172 LEU A C 1
ATOM 1326 O O . LEU A 1 172 ? 11.907 -10.014 0.551 1.00 94.31 172 LEU A O 1
ATOM 1330 N N . PHE A 1 173 ? 9.716 -9.885 0.050 1.00 95.88 173 PHE A N 1
ATOM 1331 C CA . PHE A 1 173 ? 9.905 -9.504 -1.348 1.00 95.88 173 PHE A CA 1
ATOM 1332 C C . PHE A 1 173 ? 10.806 -8.276 -1.490 1.00 95.88 173 PHE A C 1
ATOM 1334 O O . PHE A 1 173 ? 11.784 -8.302 -2.233 1.00 95.88 173 PHE A O 1
ATOM 1341 N N . TYR A 1 174 ? 10.523 -7.210 -0.739 1.00 95.88 174 TYR A N 1
ATOM 1342 C CA . TYR A 1 174 ? 11.280 -5.965 -0.854 1.00 95.88 174 TYR A CA 1
ATOM 1343 C C . TYR A 1 174 ? 12.646 -6.000 -0.177 1.00 95.88 174 TYR A C 1
ATOM 1345 O O . TYR A 1 174 ? 13.545 -5.275 -0.604 1.00 95.88 174 TYR A O 1
ATOM 1353 N N . THR A 1 175 ? 12.843 -6.879 0.810 1.00 93.88 175 THR A N 1
ATOM 1354 C CA . THR A 1 175 ? 14.188 -7.166 1.326 1.00 93.88 175 THR A CA 1
ATOM 1355 C C . THR A 1 175 ? 15.076 -7.711 0.210 1.00 93.88 175 THR A C 1
ATOM 1357 O O . THR A 1 175 ? 16.201 -7.240 0.050 1.00 93.88 175 THR A O 1
ATOM 1360 N N . ASP A 1 176 ? 14.567 -8.641 -0.603 1.00 92.81 176 ASP A N 1
ATOM 1361 C CA . ASP A 1 176 ? 15.323 -9.198 -1.726 1.00 92.81 176 ASP A CA 1
ATOM 1362 C C . ASP A 1 176 ? 15.478 -8.196 -2.881 1.00 92.81 176 ASP A C 1
ATOM 1364 O O . ASP A 1 176 ? 16.584 -8.041 -3.399 1.00 92.81 176 ASP A O 1
ATOM 1368 N N . VAL A 1 177 ? 14.430 -7.442 -3.237 1.00 92.88 177 VAL A N 1
ATOM 1369 C CA . VAL A 1 177 ? 14.527 -6.377 -4.262 1.00 92.88 177 VAL A CA 1
ATOM 1370 C C . VAL A 1 177 ? 15.644 -5.381 -3.929 1.00 92.88 177 VAL A C 1
ATOM 1372 O O . VAL A 1 177 ? 16.455 -5.057 -4.798 1.00 92.88 177 VAL A O 1
ATOM 1375 N N . ILE A 1 178 ? 15.731 -4.934 -2.671 1.00 90.81 178 ILE A N 1
ATOM 1376 C CA . ILE A 1 178 ? 16.767 -3.987 -2.228 1.00 90.81 178 ILE A CA 1
ATOM 1377 C C . ILE A 1 178 ? 18.133 -4.653 -2.177 1.00 90.81 178 ILE A C 1
ATOM 1379 O O . ILE A 1 178 ? 19.099 -4.099 -2.689 1.00 90.81 178 ILE A O 1
ATOM 1383 N N . LYS A 1 179 ? 18.226 -5.856 -1.602 1.00 89.06 179 LYS A N 1
ATOM 1384 C CA . LYS A 1 179 ? 19.494 -6.581 -1.461 1.00 89.06 179 LYS A CA 1
ATOM 1385 C C . LYS A 1 179 ? 20.179 -6.829 -2.803 1.00 89.06 179 LYS A C 1
ATOM 1387 O O . LYS A 1 179 ? 21.405 -6.777 -2.878 1.00 89.06 179 LYS A O 1
ATOM 1392 N N . TYR A 1 180 ? 19.404 -7.136 -3.840 1.00 87.88 180 TYR A N 1
ATOM 1393 C CA . TYR A 1 180 ? 19.935 -7.447 -5.166 1.00 87.88 180 TYR A CA 1
ATOM 1394 C C . TYR A 1 180 ? 19.944 -6.248 -6.120 1.00 87.88 180 TYR A C 1
ATOM 1396 O O . TYR A 1 180 ? 20.429 -6.402 -7.240 1.00 87.88 180 TYR A O 1
ATOM 1404 N N . HIS A 1 181 ? 19.450 -5.079 -5.689 1.00 79.81 181 HIS A N 1
ATOM 1405 C CA . HIS A 1 181 ? 19.385 -3.842 -6.476 1.00 79.81 181 HIS A CA 1
ATOM 1406 C C . HIS A 1 181 ? 18.917 -4.085 -7.917 1.00 79.81 181 HIS A C 1
ATOM 1408 O O . HIS A 1 181 ? 19.577 -3.686 -8.879 1.00 79.81 181 HIS A O 1
ATOM 1414 N N . SER A 1 182 ? 17.802 -4.802 -8.080 1.00 71.81 182 SER A N 1
ATOM 1415 C CA . SER A 1 182 ? 17.316 -5.168 -9.409 1.00 71.81 182 SER A CA 1
ATOM 1416 C C . SER A 1 182 ? 16.761 -3.940 -10.137 1.00 71.81 182 SER A C 1
ATOM 1418 O O . SER A 1 182 ? 15.571 -3.640 -10.041 1.00 71.81 182 SER A O 1
ATOM 1420 N N . SER A 1 183 ? 17.622 -3.234 -10.868 1.00 80.88 183 SER A N 1
ATOM 1421 C CA . SER A 1 183 ? 17.185 -2.289 -11.893 1.00 80.88 183 SER A CA 1
ATOM 1422 C C . SER A 1 183 ? 16.645 -3.075 -13.093 1.00 80.88 183 SER A C 1
ATOM 1424 O O . SER A 1 183 ? 17.245 -4.069 -13.516 1.00 80.88 183 SER A O 1
ATOM 1426 N N . GLY A 1 184 ? 15.484 -2.670 -13.609 1.00 86.81 184 GLY A N 1
ATOM 1427 C CA . GLY A 1 184 ? 14.797 -3.349 -14.705 1.00 86.81 184 GLY A CA 1
ATOM 1428 C C . GLY A 1 184 ? 14.167 -4.701 -14.353 1.00 86.81 184 GLY A C 1
ATOM 1429 O O . GLY A 1 184 ? 13.659 -4.920 -13.252 1.00 86.81 184 GLY A O 1
ATOM 1430 N N . ILE A 1 185 ? 14.120 -5.600 -15.341 1.00 91.88 185 ILE A N 1
ATOM 1431 C CA . ILE A 1 185 ? 13.408 -6.884 -15.255 1.00 91.88 185 ILE A CA 1
ATOM 1432 C C . ILE A 1 185 ? 14.246 -7.892 -14.451 1.00 91.88 185 ILE A C 1
ATOM 1434 O O . ILE A 1 185 ? 15.398 -8.139 -14.817 1.00 91.88 185 ILE A O 1
ATOM 1438 N N . PRO A 1 186 ? 13.689 -8.561 -13.421 1.00 92.12 186 PRO A N 1
ATOM 1439 C CA . PRO A 1 186 ? 14.390 -9.641 -12.737 1.00 92.12 186 PRO A CA 1
ATOM 1440 C C . PRO A 1 186 ? 14.781 -10.770 -13.700 1.00 92.12 186 PRO A C 1
ATOM 1442 O O . PRO A 1 186 ? 13.935 -11.351 -14.384 1.00 92.12 186 PRO A O 1
ATOM 1445 N N . VAL A 1 187 ? 16.064 -11.133 -13.712 1.00 90.12 187 VAL A N 1
ATOM 1446 C CA . VAL A 1 187 ? 16.613 -12.230 -14.524 1.00 90.12 187 VAL A CA 1
ATOM 1447 C C . VAL A 1 187 ? 17.474 -13.171 -13.684 1.00 90.12 187 VAL A C 1
ATOM 1449 O O . VAL A 1 187 ? 17.953 -12.809 -12.608 1.00 90.12 187 VAL A O 1
ATOM 1452 N N . GLY A 1 188 ? 17.669 -14.397 -14.181 1.00 91.94 188 GLY A N 1
ATOM 1453 C CA . GLY A 1 188 ? 18.539 -15.401 -13.565 1.00 91.94 188 GLY A CA 1
ATOM 1454 C C . GLY A 1 188 ? 18.229 -15.629 -12.085 1.00 91.94 188 GLY A C 1
ATOM 1455 O O . GLY A 1 188 ? 17.071 -15.795 -11.706 1.00 91.94 188 GLY A O 1
ATOM 1456 N N . HIS A 1 189 ? 19.268 -15.576 -11.255 1.00 89.44 189 HIS A N 1
ATOM 1457 C CA . HIS A 1 189 ? 19.177 -15.841 -9.820 1.00 89.44 189 HIS A CA 1
ATOM 1458 C C . HIS A 1 189 ? 18.190 -14.924 -9.076 1.00 89.44 189 HIS A C 1
ATOM 1460 O O . HIS A 1 189 ? 17.473 -15.377 -8.190 1.00 89.44 189 HIS A O 1
ATOM 1466 N N . ILE A 1 190 ? 18.092 -13.645 -9.459 1.00 89.94 190 ILE A N 1
ATOM 1467 C CA . ILE A 1 190 ? 17.157 -12.705 -8.816 1.00 89.94 190 ILE A CA 1
ATOM 1468 C C . ILE A 1 190 ? 15.715 -13.147 -9.075 1.00 89.94 190 ILE A C 1
ATOM 1470 O O . ILE A 1 190 ? 14.880 -13.150 -8.175 1.00 89.94 190 ILE A O 1
ATOM 1474 N N . LYS A 1 191 ? 15.424 -13.577 -10.305 1.00 92.69 191 LYS A N 1
ATOM 1475 C CA . LYS A 1 191 ? 14.104 -14.093 -10.665 1.00 92.69 191 LYS A CA 1
ATOM 1476 C C . LYS A 1 191 ? 13.769 -15.391 -9.926 1.00 92.69 191 LYS A C 1
ATOM 1478 O O . LYS A 1 191 ? 12.618 -15.583 -9.553 1.00 92.69 191 LYS A O 1
ATOM 1483 N N . GLU A 1 192 ? 14.751 -16.262 -9.699 1.00 89.75 192 GLU A N 1
ATOM 1484 C CA . GLU A 1 192 ? 14.570 -17.491 -8.911 1.00 89.75 192 GLU A CA 1
ATOM 1485 C C . GLU A 1 192 ? 14.212 -17.196 -7.449 1.00 89.75 192 GLU A C 1
ATOM 1487 O O . GLU A 1 192 ? 13.401 -17.914 -6.872 1.00 89.75 192 GLU A O 1
ATOM 1492 N N . ILE A 1 193 ? 14.772 -16.128 -6.873 1.00 89.81 193 ILE A N 1
ATOM 1493 C CA . ILE A 1 193 ? 14.481 -15.687 -5.501 1.00 89.81 193 ILE A CA 1
ATOM 1494 C C . ILE A 1 193 ? 13.110 -15.014 -5.408 1.00 89.81 193 ILE A C 1
ATOM 1496 O O . ILE A 1 193 ? 12.311 -15.351 -4.536 1.00 89.81 193 ILE A O 1
ATOM 1500 N N . LEU A 1 194 ? 12.819 -14.073 -6.310 1.00 92.75 194 LEU A N 1
ATOM 1501 C CA . LEU A 1 194 ? 11.581 -13.296 -6.244 1.00 92.75 194 LEU A CA 1
ATOM 1502 C C . LEU A 1 194 ? 10.365 -14.078 -6.755 1.00 92.75 194 LEU A C 1
ATOM 1504 O O . LEU A 1 194 ? 9.255 -13.860 -6.277 1.00 92.75 194 LEU A O 1
ATOM 1508 N N . GLY A 1 195 ? 10.549 -14.994 -7.708 1.00 93.06 195 GLY A N 1
ATOM 1509 C CA . GLY A 1 195 ? 9.469 -15.750 -8.349 1.00 93.06 195 GLY A CA 1
ATOM 1510 C C . GLY A 1 195 ? 8.542 -16.477 -7.365 1.00 93.06 195 GLY A C 1
ATOM 1511 O O . GLY A 1 195 ? 7.324 -16.328 -7.470 1.00 93.06 195 GLY A O 1
ATOM 1512 N N . PRO A 1 196 ? 9.065 -17.202 -6.358 1.00 93.75 196 PRO A N 1
ATOM 1513 C CA . PRO A 1 196 ? 8.255 -17.796 -5.300 1.00 93.75 196 PRO A CA 1
ATOM 1514 C C . PRO A 1 196 ? 7.396 -16.799 -4.520 1.00 93.75 196 PRO A C 1
ATOM 1516 O O . PRO A 1 196 ? 6.401 -17.219 -3.943 1.00 93.75 196 PRO A O 1
ATOM 1519 N N . LEU A 1 197 ? 7.717 -15.508 -4.505 1.00 95.00 197 LEU A N 1
ATOM 1520 C CA . LEU A 1 197 ? 6.949 -14.478 -3.802 1.00 95.00 197 LEU A CA 1
ATOM 1521 C C . LEU A 1 197 ? 5.965 -13.728 -4.716 1.00 95.00 197 LEU A C 1
ATOM 1523 O O . LEU A 1 197 ? 5.205 -12.896 -4.227 1.00 95.00 197 LEU A O 1
ATOM 1527 N N . MET A 1 198 ? 5.940 -14.032 -6.015 1.00 95.38 198 MET A N 1
ATOM 1528 C CA . MET A 1 198 ? 5.006 -13.458 -6.985 1.00 95.38 198 MET A CA 1
ATOM 1529 C C . MET A 1 198 ? 3.754 -14.330 -7.156 1.00 95.38 198 MET A C 1
ATOM 1531 O O . MET A 1 198 ? 3.787 -15.558 -6.992 1.00 95.38 198 MET A O 1
ATOM 1535 N N . SER A 1 199 ? 2.638 -13.694 -7.509 1.00 95.94 199 SER A N 1
ATOM 1536 C CA . SER A 1 199 ? 1.457 -14.377 -8.025 1.00 95.94 199 SER A CA 1
ATOM 1537 C C . SER A 1 199 ? 1.779 -15.021 -9.368 1.00 95.94 199 SER A C 1
ATOM 1539 O O . SER A 1 199 ? 2.696 -14.599 -10.085 1.00 95.94 199 SER A O 1
ATOM 1541 N N . LYS A 1 200 ? 1.003 -16.039 -9.749 1.00 94.25 200 LYS A N 1
ATOM 1542 C CA . LYS A 1 200 ? 1.171 -16.676 -11.061 1.00 94.25 200 LYS A CA 1
ATOM 1543 C C . LYS A 1 200 ? 1.008 -15.666 -12.197 1.00 94.25 200 LYS A C 1
ATOM 1545 O O . LYS A 1 200 ? 1.742 -15.735 -13.180 1.00 94.25 200 LYS A O 1
ATOM 1550 N N . LYS A 1 201 ? 0.060 -14.736 -12.052 1.00 93.88 201 LYS A N 1
ATOM 1551 C CA . LYS A 1 201 ? -0.194 -13.672 -13.027 1.00 93.88 201 LYS A CA 1
ATOM 1552 C C . LYS A 1 201 ? 1.028 -12.762 -13.158 1.00 93.88 201 LYS A C 1
ATOM 1554 O O . LYS A 1 201 ? 1.526 -12.594 -14.265 1.00 93.88 201 LYS A O 1
ATOM 1559 N N . LEU A 1 202 ? 1.539 -12.227 -12.047 1.00 94.44 202 LEU A N 1
ATOM 1560 C CA . LEU A 1 202 ? 2.699 -11.337 -12.072 1.00 94.44 202 LEU A CA 1
ATOM 1561 C C . LEU A 1 202 ? 3.922 -12.037 -12.671 1.00 94.44 202 LEU A C 1
ATOM 1563 O O . LEU A 1 202 ? 4.586 -11.473 -13.532 1.00 94.44 202 LEU A O 1
ATOM 1567 N N . ALA A 1 203 ? 4.182 -13.291 -12.293 1.00 93.69 203 ALA A N 1
ATOM 1568 C CA . ALA A 1 203 ? 5.282 -14.064 -12.866 1.00 93.69 203 ALA A CA 1
ATOM 1569 C C . ALA A 1 203 ? 5.176 -14.198 -14.401 1.00 93.69 203 ALA A C 1
ATOM 1571 O O . ALA A 1 203 ? 6.175 -14.038 -15.102 1.00 93.69 203 ALA A O 1
ATOM 1572 N N . GLN A 1 204 ? 3.969 -14.427 -14.932 1.00 92.75 204 GLN A N 1
ATOM 1573 C CA . GLN A 1 204 ? 3.716 -14.485 -16.378 1.00 92.75 204 GLN A CA 1
ATOM 1574 C C . GLN A 1 204 ? 3.905 -13.130 -17.076 1.00 92.75 204 GLN A C 1
ATOM 1576 O O . GLN A 1 204 ? 4.393 -13.086 -18.209 1.00 92.75 204 GLN A O 1
ATOM 1581 N N . GLU A 1 205 ? 3.555 -12.026 -16.415 1.00 91.69 205 GLU A N 1
ATOM 1582 C CA . GLU A 1 205 ? 3.827 -10.679 -16.930 1.00 91.69 205 GLU A CA 1
ATOM 1583 C C . GLU A 1 205 ? 5.335 -10.406 -16.993 1.00 91.69 205 GLU A C 1
ATOM 1585 O O . GLU A 1 205 ? 5.834 -9.938 -18.015 1.00 91.69 205 GLU A O 1
ATOM 1590 N N . ILE A 1 206 ? 6.096 -10.794 -15.962 1.00 92.75 206 ILE A N 1
ATOM 1591 C CA . ILE A 1 206 ? 7.567 -10.696 -15.964 1.00 92.75 206 ILE A CA 1
ATOM 1592 C C . ILE A 1 206 ? 8.186 -11.542 -17.087 1.00 92.75 206 ILE A C 1
ATOM 1594 O O . ILE A 1 206 ? 9.130 -11.099 -17.748 1.00 92.75 206 ILE A O 1
ATOM 1598 N N . ASP A 1 207 ? 7.653 -12.738 -17.348 1.00 93.25 207 ASP A N 1
ATOM 1599 C CA . ASP A 1 207 ? 8.076 -13.579 -18.475 1.00 93.25 207 ASP A CA 1
ATOM 1600 C C . ASP A 1 207 ? 7.825 -12.903 -19.825 1.00 93.25 207 ASP A C 1
ATOM 1602 O O . ASP A 1 207 ? 8.717 -12.856 -20.680 1.00 93.25 207 ASP A O 1
ATOM 1606 N N . SER A 1 208 ? 6.624 -12.352 -20.001 1.00 92.50 208 SER A N 1
ATOM 1607 C CA . SER A 1 208 ? 6.221 -11.648 -21.219 1.00 92.50 208 SER A CA 1
ATOM 1608 C C . SER A 1 208 ? 7.079 -10.405 -21.447 1.00 92.50 208 SER A C 1
ATOM 1610 O O . SER A 1 208 ? 7.544 -10.161 -22.563 1.00 92.50 208 SER A O 1
ATOM 1612 N N . LEU A 1 209 ? 7.370 -9.662 -20.380 1.00 92.44 209 LEU A N 1
ATOM 1613 C CA . LEU A 1 209 ? 8.236 -8.493 -20.413 1.00 92.44 209 LEU A CA 1
ATOM 1614 C C . LEU A 1 209 ? 9.679 -8.868 -20.774 1.00 92.44 209 LEU A C 1
ATOM 1616 O O . LEU A 1 209 ? 10.284 -8.240 -21.638 1.00 92.44 209 LEU A O 1
ATOM 1620 N N . SER A 1 210 ? 10.208 -9.953 -20.199 1.00 94.12 210 SER A N 1
ATOM 1621 C CA . SER A 1 210 ? 11.541 -10.471 -20.539 1.00 94.12 210 SER A CA 1
ATOM 1622 C C . SER A 1 210 ? 11.642 -10.917 -22.003 1.00 94.12 210 SER A C 1
ATOM 1624 O O . SER A 1 210 ? 12.676 -10.724 -22.645 1.00 94.12 210 SER A O 1
ATOM 1626 N N . ALA A 1 211 ? 10.581 -11.509 -22.558 1.00 95.50 211 ALA A N 1
ATOM 1627 C CA . ALA A 1 211 ? 10.527 -11.851 -23.978 1.00 95.50 211 ALA A CA 1
ATOM 1628 C C . ALA A 1 211 ? 10.512 -10.595 -24.867 1.00 95.50 211 ALA A C 1
ATOM 1630 O O . ALA A 1 211 ? 11.247 -10.539 -25.855 1.00 95.50 211 ALA A O 1
ATOM 1631 N N . CYS A 1 212 ? 9.740 -9.579 -24.474 1.00 94.75 212 CYS A N 1
ATOM 1632 C CA . CYS A 1 212 ? 9.665 -8.296 -25.170 1.00 94.75 212 CYS A CA 1
ATOM 1633 C C . CYS A 1 212 ? 11.023 -7.578 -25.206 1.00 94.75 212 CYS A C 1
ATOM 1635 O O . CYS A 1 212 ? 11.451 -7.126 -26.267 1.00 94.75 212 CYS A O 1
ATOM 1637 N N . ASP A 1 213 ? 11.732 -7.548 -24.076 1.00 93.88 213 ASP A N 1
ATOM 1638 C CA . ASP A 1 213 ? 13.077 -6.979 -23.951 1.00 93.88 213 ASP A CA 1
ATOM 1639 C C . ASP A 1 213 ? 14.080 -7.665 -24.893 1.00 93.88 213 ASP A C 1
ATOM 1641 O O . ASP A 1 213 ? 14.778 -7.016 -25.678 1.00 93.88 213 ASP A O 1
ATOM 1645 N N . LYS A 1 214 ? 14.065 -9.003 -24.931 1.00 95.50 214 LYS A N 1
ATOM 1646 C CA . LYS A 1 214 ? 14.885 -9.779 -25.875 1.00 95.50 214 LYS A CA 1
ATOM 1647 C C . LYS A 1 214 ? 14.545 -9.469 -27.329 1.00 95.50 214 LYS A C 1
ATOM 1649 O O . LYS A 1 214 ? 15.451 -9.381 -28.157 1.00 95.50 214 LYS A O 1
ATOM 1654 N N . ASP A 1 215 ? 13.265 -9.320 -27.664 1.00 96.25 215 ASP A N 1
ATOM 1655 C CA . ASP A 1 215 ? 12.844 -8.968 -29.020 1.00 96.25 215 ASP A CA 1
ATOM 1656 C C . ASP A 1 215 ? 13.294 -7.552 -29.411 1.00 96.25 215 ASP A C 1
ATOM 1658 O O . ASP A 1 215 ? 13.767 -7.360 -30.533 1.00 96.25 215 ASP A O 1
ATOM 1662 N N . TYR A 1 216 ? 13.230 -6.588 -28.488 1.00 94.75 216 TYR A N 1
ATOM 1663 C CA . TYR A 1 216 ? 13.752 -5.237 -28.697 1.00 94.75 216 TYR A CA 1
ATOM 1664 C C . TYR A 1 216 ? 15.250 -5.265 -29.030 1.00 94.75 216 TYR A C 1
ATOM 1666 O O . TYR A 1 216 ? 15.660 -4.787 -30.091 1.00 94.75 216 TYR A O 1
ATOM 1674 N N . PHE A 1 217 ? 16.071 -5.906 -28.192 1.00 94.56 217 PHE A N 1
ATOM 1675 C CA . PHE A 1 217 ? 17.514 -5.988 -28.436 1.00 94.56 217 PHE A CA 1
ATOM 1676 C C . PHE A 1 217 ? 17.871 -6.835 -29.661 1.00 94.56 217 PHE A C 1
ATOM 1678 O O . PHE A 1 217 ? 18.840 -6.529 -30.352 1.00 94.56 217 PHE A O 1
ATOM 1685 N N . ARG A 1 218 ? 17.070 -7.848 -30.005 1.00 96.19 218 ARG A N 1
ATOM 1686 C CA . ARG A 1 218 ? 17.229 -8.592 -31.264 1.00 96.19 218 ARG A CA 1
ATOM 1687 C C . ARG A 1 218 ? 17.032 -7.694 -32.489 1.00 96.19 218 ARG A C 1
ATOM 1689 O O . ARG A 1 218 ? 17.712 -7.893 -33.491 1.00 96.19 218 ARG A O 1
ATOM 1696 N N . ARG A 1 219 ? 16.089 -6.747 -32.437 1.00 93.75 219 ARG A N 1
ATOM 1697 C CA . ARG A 1 219 ? 15.771 -5.842 -33.557 1.00 93.75 219 ARG A CA 1
ATOM 1698 C C . ARG A 1 219 ? 16.718 -4.649 -33.646 1.00 93.75 219 ARG A C 1
ATOM 1700 O O . ARG A 1 219 ? 17.107 -4.282 -34.748 1.00 93.75 219 ARG A O 1
ATOM 1707 N N . TYR A 1 220 ? 17.068 -4.052 -32.507 1.00 93.44 220 TYR A N 1
ATOM 1708 C CA . TYR A 1 220 ? 17.751 -2.753 -32.459 1.00 93.44 220 TYR A CA 1
ATOM 1709 C C . TYR A 1 220 ? 19.142 -2.801 -31.818 1.00 93.44 220 TYR A C 1
ATOM 1711 O O . TYR A 1 220 ? 19.868 -1.815 -31.888 1.00 93.44 220 TYR A O 1
ATOM 1719 N N . GLY A 1 221 ? 19.554 -3.926 -31.226 1.00 92.38 221 GLY A N 1
ATOM 1720 C CA . GLY A 1 221 ? 20.808 -4.033 -30.472 1.00 92.38 221 GLY A CA 1
ATOM 1721 C C . GLY A 1 221 ? 22.060 -3.682 -31.277 1.00 92.38 221 GLY A C 1
ATOM 1722 O O . GLY A 1 221 ? 22.985 -3.079 -30.736 1.00 92.38 221 GLY A O 1
ATOM 1723 N N . GLU A 1 222 ? 22.089 -3.998 -32.575 1.00 92.62 222 GLU A N 1
ATOM 1724 C CA . GLU A 1 222 ? 23.203 -3.609 -33.446 1.00 92.62 222 GLU A CA 1
ATOM 1725 C C . GLU A 1 222 ? 23.276 -2.089 -33.635 1.00 92.62 222 GLU A C 1
ATOM 1727 O O . GLU A 1 222 ? 24.339 -1.508 -33.422 1.00 92.62 222 GLU A O 1
ATOM 1732 N N . ILE A 1 223 ? 22.149 -1.448 -33.960 1.00 91.44 223 ILE A N 1
ATOM 1733 C CA . ILE A 1 223 ? 22.053 0.008 -34.148 1.00 91.44 223 ILE A CA 1
ATOM 1734 C C . ILE A 1 223 ? 22.430 0.728 -32.849 1.00 91.44 223 ILE A C 1
ATOM 1736 O O . ILE A 1 223 ? 23.275 1.623 -32.871 1.00 91.44 223 ILE A O 1
ATOM 1740 N N . LEU A 1 224 ? 21.881 0.282 -31.713 1.00 90.69 224 LEU A N 1
ATOM 1741 C CA . LEU A 1 224 ? 22.193 0.827 -30.389 1.00 90.69 224 LEU A CA 1
ATOM 1742 C C . LEU A 1 224 ? 23.700 0.795 -30.109 1.00 90.69 224 LEU A C 1
ATOM 1744 O O . LEU A 1 224 ? 24.278 1.789 -29.674 1.00 90.69 224 LEU A O 1
ATOM 1748 N N . ARG A 1 225 ? 24.360 -0.328 -30.417 1.00 90.06 225 ARG A N 1
ATOM 1749 C CA . ARG A 1 225 ? 25.801 -0.501 -30.196 1.00 90.06 225 ARG A CA 1
ATOM 1750 C C . ARG A 1 225 ? 26.652 0.343 -31.145 1.00 90.06 225 ARG A C 1
ATOM 1752 O O . ARG A 1 225 ? 27.642 0.916 -30.704 1.00 90.06 225 ARG A O 1
ATOM 1759 N N . VAL A 1 226 ? 26.305 0.398 -32.433 1.00 92.94 226 VAL A N 1
ATOM 1760 C CA . VAL A 1 226 ? 27.078 1.135 -33.451 1.00 92.94 226 VAL A CA 1
ATOM 1761 C C . VAL A 1 226 ? 27.013 2.641 -33.211 1.00 92.94 226 VAL A C 1
ATOM 1763 O O . VAL A 1 226 ? 28.024 3.327 -33.335 1.00 92.94 226 VAL A O 1
ATOM 1766 N N . HIS A 1 227 ? 25.841 3.148 -32.837 1.00 89.25 227 HIS A N 1
ATOM 1767 C CA . HIS A 1 227 ? 25.609 4.579 -32.655 1.00 89.25 227 HIS A CA 1
ATOM 1768 C C . HIS A 1 227 ? 25.733 5.041 -31.197 1.00 89.25 227 HIS A C 1
ATOM 1770 O O . HIS A 1 227 ? 25.597 6.228 -30.923 1.00 89.25 227 HIS A O 1
ATOM 1776 N N . THR A 1 228 ? 26.056 4.134 -30.267 1.00 87.50 228 THR A N 1
ATOM 1777 C CA . THR A 1 228 ? 26.156 4.419 -28.822 1.00 87.50 228 THR A CA 1
ATOM 1778 C C . THR A 1 228 ? 24.859 5.021 -28.260 1.00 87.50 228 THR A C 1
ATOM 1780 O O . THR A 1 228 ? 24.879 5.913 -27.412 1.00 87.50 228 THR A O 1
ATOM 1783 N N . LEU A 1 229 ? 23.719 4.548 -28.766 1.00 85.94 229 LEU A N 1
ATOM 1784 C CA . LEU A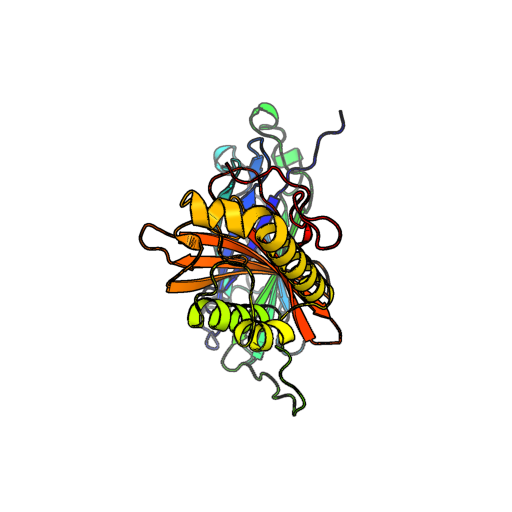 1 229 ? 22.395 5.036 -28.387 1.00 85.94 229 LEU A CA 1
ATOM 1785 C C . LEU A 1 229 ? 21.899 4.306 -27.139 1.00 85.94 229 LEU A C 1
ATOM 1787 O O . LEU A 1 229 ? 22.171 3.118 -26.932 1.00 85.94 229 LEU A O 1
ATOM 1791 N N . LYS A 1 230 ? 21.135 5.019 -26.312 1.00 84.50 230 LYS A N 1
ATOM 1792 C CA . LYS A 1 230 ? 20.470 4.446 -25.141 1.00 84.50 230 LYS A CA 1
ATOM 1793 C C . LYS A 1 230 ? 19.251 3.643 -25.591 1.00 84.50 230 LYS A C 1
ATOM 1795 O O . LYS A 1 230 ? 18.531 4.047 -26.498 1.00 84.50 230 LYS A O 1
ATOM 1800 N N . ALA A 1 231 ? 19.002 2.504 -24.951 1.00 85.94 231 ALA A N 1
ATOM 1801 C CA . ALA A 1 231 ? 17.782 1.750 -25.202 1.00 85.94 231 ALA A CA 1
ATOM 1802 C C . ALA A 1 231 ? 16.563 2.563 -24.734 1.00 85.94 231 ALA A C 1
ATOM 1804 O O . ALA A 1 231 ? 16.476 2.915 -23.562 1.00 85.94 231 ALA A O 1
ATOM 1805 N N . ALA A 1 232 ? 15.613 2.826 -25.632 1.00 84.75 232 ALA A N 1
ATOM 1806 C CA . ALA A 1 232 ? 14.374 3.543 -25.337 1.00 84.75 232 ALA A CA 1
ATOM 1807 C C . ALA A 1 232 ? 13.307 2.603 -24.738 1.00 84.75 232 ALA A C 1
ATOM 1809 O O . ALA A 1 232 ? 12.173 2.541 -25.210 1.00 84.75 232 ALA A O 1
ATOM 1810 N N . ILE A 1 233 ? 13.689 1.827 -23.721 1.00 86.50 233 ILE A N 1
ATOM 1811 C CA . ILE A 1 233 ? 12.812 0.875 -23.027 1.00 86.50 233 ILE A CA 1
ATOM 1812 C C . ILE A 1 233 ? 12.379 1.451 -21.667 1.00 86.50 233 ILE A C 1
ATOM 1814 O O . ILE A 1 233 ? 13.240 1.874 -20.895 1.00 86.50 233 ILE A O 1
ATOM 1818 N N . PRO A 1 234 ? 11.076 1.447 -21.320 1.00 81.19 234 PRO A N 1
ATOM 1819 C CA . PRO A 1 234 ? 10.587 2.066 -20.081 1.00 81.19 234 PRO A CA 1
ATOM 1820 C C . PRO A 1 234 ? 11.209 1.505 -18.794 1.00 81.19 234 PRO A C 1
ATOM 1822 O O . PRO A 1 234 ? 11.436 2.234 -17.835 1.00 81.19 234 PRO A O 1
ATOM 1825 N N . TRP A 1 235 ? 11.513 0.207 -18.769 1.00 85.12 235 TRP A N 1
ATOM 1826 C CA . TRP A 1 235 ? 12.115 -0.473 -17.617 1.00 85.12 235 TRP A CA 1
ATOM 1827 C C . TRP A 1 235 ? 13.650 -0.405 -17.595 1.00 85.12 235 TRP A C 1
ATOM 1829 O O . TRP A 1 235 ? 14.261 -0.966 -16.695 1.00 85.12 235 TRP A O 1
ATOM 1839 N N . GLY A 1 236 ? 14.299 0.250 -18.564 1.00 81.00 236 GLY A N 1
ATOM 1840 C CA . GLY A 1 236 ? 15.762 0.390 -18.576 1.00 81.00 236 GLY A CA 1
ATOM 1841 C C . GLY A 1 236 ? 16.293 1.391 -17.545 1.00 81.00 236 GLY A C 1
ATOM 1842 O O . GLY A 1 236 ? 17.459 1.330 -17.171 1.00 81.00 236 GLY A O 1
ATOM 1843 N N . GLU A 1 237 ? 15.435 2.305 -17.090 1.00 77.31 237 GLU A N 1
ATOM 1844 C CA . GLU A 1 237 ? 15.763 3.390 -16.148 1.00 77.31 237 GLU A CA 1
ATOM 1845 C C . GLU A 1 237 ? 14.875 3.367 -14.899 1.00 77.31 237 GLU A C 1
ATOM 1847 O O . GLU A 1 237 ? 14.964 4.238 -14.034 1.00 77.31 237 GLU A O 1
ATOM 1852 N N . ALA A 1 238 ? 13.990 2.376 -14.819 1.00 82.06 238 ALA A N 1
ATOM 1853 C CA . ALA A 1 238 ? 13.066 2.200 -13.721 1.00 82.06 238 ALA A CA 1
ATOM 1854 C C . ALA A 1 238 ? 13.354 0.887 -13.000 1.00 82.06 238 ALA A C 1
ATOM 1856 O O . ALA A 1 238 ? 13.538 -0.167 -13.612 1.00 82.06 238 ALA A O 1
ATOM 1857 N N . GLY A 1 239 ? 13.354 0.948 -11.673 1.00 87.19 239 GLY A N 1
ATOM 1858 C CA . GLY A 1 239 ? 13.257 -0.238 -10.847 1.00 87.19 239 GLY A CA 1
ATOM 1859 C C . GLY A 1 239 ? 11.822 -0.707 -10.945 1.00 87.19 239 GLY A C 1
ATOM 1860 O O . GLY A 1 239 ? 10.902 0.000 -10.531 1.00 87.19 239 GLY A O 1
ATOM 1861 N N . LEU A 1 240 ? 11.625 -1.888 -11.527 1.00 90.06 240 LEU A N 1
ATOM 1862 C CA . LEU A 1 240 ? 10.295 -2.384 -11.870 1.00 90.06 240 LEU A CA 1
ATOM 1863 C C . LEU A 1 240 ? 9.343 -2.363 -10.662 1.00 90.06 240 LEU A C 1
ATOM 1865 O O . LEU A 1 240 ? 8.168 -2.056 -10.803 1.00 90.06 240 LEU A O 1
ATOM 1869 N N . PHE A 1 241 ? 9.871 -2.617 -9.464 1.00 92.94 241 PHE A N 1
ATOM 1870 C CA . PHE A 1 241 ? 9.108 -2.654 -8.216 1.00 92.94 241 PHE A CA 1
ATOM 1871 C C . PHE A 1 241 ? 9.323 -1.448 -7.297 1.00 92.94 241 PHE A C 1
ATOM 1873 O O . PHE A 1 241 ? 8.798 -1.453 -6.185 1.00 92.94 241 PHE A O 1
ATOM 1880 N N . THR A 1 242 ? 10.113 -0.454 -7.700 1.00 90.81 242 THR A N 1
ATOM 1881 C CA . THR A 1 242 ? 10.539 0.638 -6.806 1.00 90.81 242 THR A CA 1
ATOM 1882 C C . THR A 1 242 ? 10.339 2.033 -7.396 1.00 90.81 242 THR A C 1
ATOM 1884 O O . THR A 1 242 ? 10.207 2.986 -6.637 1.00 90.81 242 THR A O 1
ATOM 1887 N N . GLY A 1 243 ? 10.230 2.153 -8.723 1.00 87.50 243 GLY A N 1
ATOM 1888 C CA . GLY A 1 243 ? 9.962 3.410 -9.419 1.00 87.50 243 GLY A CA 1
ATOM 1889 C C . GLY A 1 243 ? 11.102 3.865 -10.344 1.00 87.50 243 GLY A C 1
ATOM 1890 O O . GLY A 1 243 ? 12.112 3.172 -10.490 1.00 87.50 243 GLY A O 1
ATOM 1891 N N . PRO A 1 244 ? 10.930 5.009 -11.028 1.00 84.06 244 PRO A N 1
ATOM 1892 C CA . PRO A 1 244 ? 11.905 5.543 -11.980 1.00 84.06 244 PRO A CA 1
ATOM 1893 C C . PRO A 1 244 ? 13.120 6.201 -11.301 1.00 84.06 244 PRO A C 1
ATOM 1895 O O . PRO A 1 244 ? 13.042 6.624 -10.151 1.00 84.06 244 PRO A O 1
ATOM 1898 N N . ASN A 1 245 ? 14.212 6.384 -12.051 1.00 82.62 245 ASN A N 1
ATOM 1899 C CA . ASN A 1 245 ? 15.368 7.211 -11.667 1.00 82.62 245 ASN A CA 1
ATOM 1900 C C . ASN A 1 245 ? 16.005 6.780 -10.333 1.00 82.62 245 ASN A C 1
ATOM 1902 O O . ASN A 1 245 ? 16.310 5.603 -10.161 1.00 82.62 245 ASN A O 1
ATOM 1906 N N . ASP A 1 246 ? 16.206 7.701 -9.388 1.00 79.12 246 ASP A N 1
ATOM 1907 C CA . ASP A 1 246 ? 16.818 7.424 -8.081 1.00 79.12 246 ASP A CA 1
ATOM 1908 C C . ASP A 1 246 ? 15.986 6.434 -7.244 1.00 79.12 246 ASP A C 1
ATOM 1910 O O . ASP A 1 246 ? 16.534 5.674 -6.441 1.00 79.12 246 ASP A O 1
ATOM 1914 N N . ALA A 1 247 ? 14.677 6.341 -7.513 1.00 81.75 247 ALA A N 1
ATOM 1915 C CA . ALA A 1 247 ? 13.801 5.330 -6.928 1.00 81.75 247 ALA A CA 1
ATOM 1916 C C . ALA A 1 247 ? 14.089 3.918 -7.462 1.00 81.75 247 ALA A C 1
ATOM 1918 O O . ALA A 1 247 ? 13.607 2.942 -6.895 1.00 81.75 247 ALA A O 1
ATOM 1919 N N . SER A 1 248 ? 14.863 3.763 -8.544 1.00 86.56 248 SER A N 1
ATOM 1920 C CA . SER A 1 248 ? 15.163 2.454 -9.145 1.00 86.56 248 SER A CA 1
ATOM 1921 C C . SER A 1 248 ? 16.096 1.586 -8.299 1.00 86.56 248 SER A C 1
ATOM 1923 O O . SER A 1 248 ? 16.097 0.362 -8.440 1.00 86.56 248 SER A O 1
ATOM 1925 N N . THR A 1 249 ? 16.870 2.199 -7.400 1.00 86.75 249 THR A N 1
ATOM 1926 C CA . THR A 1 249 ? 17.846 1.512 -6.543 1.00 86.75 249 THR A CA 1
ATOM 1927 C C . THR A 1 249 ? 17.799 2.045 -5.110 1.00 86.75 249 THR A C 1
ATOM 1929 O O . THR A 1 249 ? 18.785 2.604 -4.624 1.00 86.75 249 THR A O 1
ATOM 1932 N N . PRO A 1 250 ? 16.669 1.889 -4.401 1.00 88.81 250 PRO A N 1
ATOM 1933 C CA . PRO A 1 250 ? 16.526 2.450 -3.069 1.00 88.81 250 PRO A CA 1
ATOM 1934 C C . PRO A 1 250 ? 17.421 1.717 -2.067 1.00 88.81 250 PRO A C 1
ATOM 1936 O O . PRO A 1 250 ? 17.659 0.512 -2.173 1.00 88.81 250 PRO A O 1
ATOM 1939 N N . SER A 1 251 ? 17.899 2.447 -1.058 1.00 88.25 251 SER A N 1
ATOM 1940 C CA . SER A 1 251 ? 18.797 1.894 -0.028 1.00 88.25 251 SER A CA 1
ATOM 1941 C C . SER A 1 251 ? 18.054 1.169 1.099 1.00 88.25 251 SER A C 1
ATOM 1943 O O . SER A 1 251 ? 18.624 0.326 1.792 1.00 88.25 251 SER A O 1
ATOM 1945 N N . ALA A 1 252 ? 16.782 1.511 1.305 1.00 91.56 252 ALA A N 1
ATOM 1946 C CA . ALA A 1 252 ? 15.913 0.930 2.318 1.00 91.56 252 ALA A CA 1
ATOM 1947 C C . ALA A 1 252 ? 14.441 1.130 1.938 1.00 91.56 252 ALA A C 1
ATOM 1949 O O . ALA A 1 252 ? 14.108 1.976 1.107 1.00 91.56 252 ALA A O 1
ATOM 1950 N N . PHE A 1 253 ? 13.557 0.395 2.608 1.00 94.62 253 PHE A N 1
ATOM 1951 C CA . PHE A 1 253 ? 12.114 0.607 2.547 1.00 94.62 253 PHE A CA 1
ATOM 1952 C C . PHE A 1 253 ? 11.484 0.498 3.930 1.00 94.62 253 PHE A C 1
ATOM 1954 O O . PHE A 1 253 ? 12.060 -0.077 4.859 1.00 94.62 253 PHE A O 1
ATOM 1961 N N . ARG A 1 254 ? 10.265 1.020 4.050 1.00 91.69 254 ARG A N 1
ATOM 1962 C CA . ARG A 1 254 ? 9.394 0.815 5.206 1.00 91.69 254 ARG A CA 1
ATOM 1963 C C . ARG A 1 254 ? 7.947 0.667 4.762 1.00 91.69 254 ARG A C 1
ATOM 1965 O O . ARG A 1 254 ? 7.501 1.324 3.827 1.00 91.69 254 ARG A O 1
ATOM 1972 N N . ILE A 1 255 ? 7.204 -0.177 5.466 1.00 92.44 255 ILE A N 1
ATOM 1973 C CA . ILE A 1 255 ? 5.761 -0.317 5.273 1.00 92.44 255 ILE A CA 1
ATOM 1974 C C . ILE A 1 255 ? 5.067 0.839 5.998 1.00 92.44 255 ILE A C 1
ATOM 1976 O O . ILE A 1 255 ? 5.283 1.042 7.193 1.00 92.44 255 ILE A O 1
ATOM 1980 N N . LEU A 1 256 ? 4.239 1.588 5.273 1.00 84.44 256 LEU A N 1
ATOM 1981 C CA . LEU A 1 256 ? 3.474 2.724 5.791 1.00 84.44 256 LEU A CA 1
ATOM 1982 C C . LEU A 1 256 ? 2.075 2.323 6.268 1.00 84.44 256 LEU A C 1
ATOM 1984 O O . LEU A 1 256 ? 1.527 2.939 7.182 1.00 84.44 256 LEU A O 1
ATOM 1988 N N . GLY A 1 257 ? 1.488 1.300 5.651 1.00 81.31 257 GLY A N 1
ATOM 1989 C CA . GLY A 1 257 ? 0.153 0.828 5.997 1.00 81.31 257 GLY A CA 1
ATOM 1990 C C . GLY A 1 257 ? -0.315 -0.300 5.089 1.00 81.31 257 GLY A C 1
ATOM 1991 O O . GLY A 1 257 ? 0.354 -0.669 4.127 1.00 81.31 257 GLY A O 1
ATOM 1992 N N . SER A 1 258 ? -1.485 -0.856 5.396 1.00 90.50 258 SER A N 1
ATOM 1993 C CA . SER A 1 258 ? -2.131 -1.854 4.542 1.00 90.50 258 SER A CA 1
ATOM 1994 C C . SER A 1 258 ? -3.648 -1.741 4.582 1.00 90.50 258 SER A C 1
ATOM 1996 O O . SER A 1 258 ? -4.219 -1.209 5.534 1.00 90.50 258 SER A O 1
ATOM 1998 N N . ARG A 1 259 ? -4.295 -2.245 3.534 1.00 83.56 259 ARG A N 1
ATOM 1999 C CA . ARG A 1 259 ? -5.738 -2.203 3.322 1.00 83.56 259 ARG A CA 1
ATOM 2000 C C . ARG A 1 259 ? -6.215 -3.540 2.774 1.00 83.56 259 ARG A C 1
ATOM 2002 O O . ARG A 1 259 ? -5.912 -3.881 1.637 1.00 83.56 259 ARG A O 1
ATOM 2009 N N . ALA A 1 260 ? -7.015 -4.270 3.545 1.00 87.19 260 ALA A N 1
ATOM 2010 C CA . ALA A 1 260 ? -7.689 -5.462 3.041 1.00 87.19 260 ALA A CA 1
ATOM 2011 C C . ALA A 1 260 ? -8.767 -5.076 2.011 1.00 87.19 260 ALA A C 1
ATOM 2013 O O . ALA A 1 260 ? -9.691 -4.320 2.313 1.00 87.19 260 ALA A O 1
ATOM 2014 N N . ILE A 1 261 ? -8.651 -5.610 0.798 1.00 87.75 261 ILE A N 1
ATOM 2015 C CA . ILE A 1 261 ? -9.638 -5.533 -0.280 1.00 87.75 261 ILE A CA 1
ATOM 2016 C C . ILE A 1 261 ? -10.355 -6.886 -0.326 1.00 87.75 261 ILE A C 1
ATOM 2018 O O . ILE A 1 261 ? -10.107 -7.734 -1.178 1.00 87.75 261 ILE A O 1
ATOM 2022 N N . GLY A 1 262 ? -11.221 -7.116 0.658 1.00 81.00 262 GLY A N 1
ATOM 2023 C CA . GLY A 1 262 ? -11.848 -8.421 0.871 1.00 81.00 262 GLY A CA 1
ATOM 2024 C C . GLY A 1 262 ? -10.926 -9.421 1.576 1.00 81.00 262 GLY A C 1
ATOM 2025 O O . GLY A 1 262 ? -9.943 -9.043 2.209 1.00 81.00 262 GLY A O 1
ATOM 2026 N N . GLU A 1 263 ? -11.280 -10.705 1.509 1.00 83.56 263 GLU A N 1
ATOM 2027 C CA . GLU A 1 263 ? -10.609 -11.764 2.283 1.00 83.56 263 GLU A CA 1
ATOM 2028 C C . GLU A 1 263 ? -9.262 -12.192 1.688 1.00 83.56 263 GLU A C 1
ATOM 2030 O O . GLU A 1 263 ? -8.361 -12.589 2.420 1.00 83.56 263 GLU A O 1
ATOM 2035 N N . ASN A 1 264 ? -9.108 -12.060 0.368 1.00 92.94 264 ASN A N 1
ATOM 2036 C CA . ASN A 1 264 ? -7.997 -12.654 -0.383 1.00 92.94 264 ASN A CA 1
ATOM 2037 C C . ASN A 1 264 ? -7.095 -11.619 -1.062 1.00 92.94 264 ASN A C 1
ATOM 2039 O O . ASN A 1 264 ? -6.300 -11.975 -1.929 1.00 92.94 264 ASN A O 1
ATOM 2043 N N . ARG A 1 265 ? -7.225 -10.337 -0.715 1.00 94.44 265 ARG A N 1
ATOM 2044 C CA . ARG A 1 265 ? -6.397 -9.270 -1.278 1.00 94.44 265 ARG A CA 1
ATOM 2045 C C . ARG A 1 265 ? -6.114 -8.204 -0.234 1.00 94.44 265 ARG A C 1
ATOM 2047 O O . ARG A 1 265 ? -7.000 -7.808 0.519 1.00 94.44 265 ARG A O 1
ATOM 2054 N N . VAL A 1 266 ? -4.884 -7.714 -0.223 1.00 93.69 266 VAL A N 1
ATOM 2055 C CA . VAL A 1 266 ? -4.425 -6.609 0.610 1.00 93.69 266 VAL A CA 1
ATOM 2056 C C . VAL A 1 266 ? -3.568 -5.692 -0.249 1.00 93.69 266 VAL A C 1
ATOM 2058 O O . VAL A 1 266 ? -2.616 -6.145 -0.870 1.00 93.69 266 VAL A O 1
ATOM 2061 N N . ASP A 1 267 ? -3.887 -4.407 -0.264 1.00 94.31 267 ASP A N 1
ATOM 2062 C CA . ASP A 1 267 ? -3.016 -3.381 -0.830 1.00 94.31 267 ASP A CA 1
ATOM 2063 C C . ASP A 1 267 ? -2.105 -2.853 0.298 1.00 94.31 267 ASP A C 1
ATOM 2065 O O . ASP A 1 267 ? -2.580 -2.606 1.411 1.00 94.31 267 ASP A O 1
ATOM 2069 N N . VAL A 1 268 ? -0.801 -2.728 0.059 1.00 94.69 268 VAL A N 1
ATOM 2070 C CA . VAL A 1 268 ? 0.213 -2.353 1.056 1.00 94.69 268 VAL A CA 1
ATOM 2071 C C . VAL A 1 268 ? 0.970 -1.129 0.564 1.00 94.69 268 VAL A C 1
ATOM 2073 O O . VAL A 1 268 ? 1.647 -1.176 -0.459 1.00 94.69 268 VAL A O 1
ATOM 2076 N N . LEU A 1 269 ? 0.883 -0.040 1.324 1.00 93.56 269 LEU A N 1
ATOM 2077 C CA . LEU A 1 269 ? 1.603 1.193 1.037 1.00 93.56 269 LEU A CA 1
ATOM 2078 C C . LEU A 1 269 ? 3.016 1.097 1.617 1.00 93.56 269 LEU A C 1
ATOM 2080 O O . LEU A 1 269 ? 3.186 0.796 2.804 1.00 93.56 269 LEU A O 1
ATOM 2084 N N . ILE A 1 270 ? 4.019 1.387 0.798 1.00 95.00 270 ILE A N 1
ATOM 2085 C CA . ILE A 1 270 ? 5.431 1.388 1.181 1.00 95.00 270 ILE A CA 1
ATOM 2086 C C . ILE A 1 270 ? 6.086 2.721 0.827 1.00 95.00 270 ILE A C 1
ATOM 2088 O O . ILE A 1 270 ? 5.643 3.414 -0.087 1.00 95.00 270 ILE A O 1
ATOM 2092 N N . ALA A 1 271 ? 7.143 3.065 1.558 1.00 91.19 271 ALA A N 1
ATOM 2093 C CA . ALA A 1 271 ? 8.051 4.155 1.229 1.00 91.19 271 ALA A CA 1
ATOM 2094 C C . ALA A 1 271 ? 9.463 3.619 1.025 1.00 91.19 271 ALA A C 1
ATOM 2096 O O . ALA A 1 271 ? 9.907 2.743 1.775 1.00 91.19 271 ALA A O 1
ATOM 2097 N N . PHE A 1 272 ? 10.166 4.185 0.052 1.00 91.88 272 PHE A N 1
ATOM 2098 C CA . PHE A 1 272 ? 11.569 3.927 -0.225 1.00 91.88 272 PHE A CA 1
ATOM 2099 C C . PHE A 1 272 ? 12.421 5.104 0.213 1.00 91.88 272 PHE A C 1
ATOM 2101 O O . PHE A 1 272 ? 12.018 6.255 0.074 1.00 91.88 272 PHE A O 1
ATOM 2108 N N . LYS A 1 273 ? 13.611 4.810 0.732 1.00 89.75 273 LYS A N 1
ATOM 2109 C CA . LYS A 1 273 ? 14.599 5.831 1.064 1.00 89.75 273 LYS A CA 1
ATOM 2110 C C . LYS A 1 273 ? 15.513 6.087 -0.132 1.00 89.75 273 LYS A C 1
ATOM 2112 O O . LYS A 1 273 ? 16.237 5.180 -0.557 1.00 89.75 273 LYS A O 1
ATOM 2117 N N . GLU A 1 274 ? 15.529 7.337 -0.571 1.00 87.19 274 GLU A N 1
ATOM 2118 C CA . GLU A 1 274 ? 16.367 7.861 -1.648 1.00 87.19 274 GLU A CA 1
ATOM 2119 C C . GLU A 1 274 ? 17.379 8.873 -1.098 1.00 87.19 274 GLU A C 1
ATOM 2121 O O . GLU A 1 274 ? 17.306 9.278 0.067 1.00 87.19 274 GLU A O 1
ATOM 2126 N N . ASP A 1 275 ? 18.321 9.300 -1.937 1.00 83.31 275 ASP A N 1
ATOM 2127 C CA . ASP A 1 275 ? 19.324 10.300 -1.553 1.00 83.31 275 ASP A CA 1
ATOM 2128 C C . ASP A 1 275 ? 18.703 11.687 -1.311 1.00 83.31 275 ASP A C 1
ATOM 2130 O O . ASP A 1 275 ? 19.179 12.442 -0.461 1.00 83.31 275 ASP A O 1
ATOM 2134 N N . TRP A 1 276 ? 17.606 12.002 -2.006 1.00 82.62 276 TRP A N 1
ATOM 2135 C CA . TRP A 1 276 ? 16.963 13.322 -1.983 1.00 82.62 276 TRP A CA 1
ATOM 2136 C C . TRP A 1 276 ? 15.602 13.347 -1.277 1.00 82.62 276 TRP A C 1
ATOM 2138 O O . TRP A 1 276 ? 14.994 14.412 -1.168 1.00 82.62 276 TRP A O 1
ATOM 2148 N N . GLY A 1 277 ? 15.114 12.209 -0.773 1.00 87.06 277 GLY A N 1
ATOM 2149 C CA . GLY A 1 277 ? 13.802 12.143 -0.133 1.00 87.06 277 GLY A CA 1
ATOM 2150 C C . GLY A 1 277 ? 13.259 10.731 0.067 1.00 87.06 277 GLY A C 1
ATOM 2151 O O . GLY A 1 277 ? 14.002 9.773 0.290 1.00 87.06 277 GLY A O 1
ATOM 2152 N N . GLU A 1 278 ? 11.932 10.626 0.020 1.00 88.69 278 GLU A N 1
ATOM 2153 C CA . GLU A 1 278 ? 11.214 9.355 0.025 1.00 88.69 278 GLU A CA 1
ATOM 2154 C C . GLU A 1 278 ? 10.258 9.307 -1.170 1.00 88.69 278 GLU A C 1
ATOM 2156 O O . GLU A 1 278 ? 9.457 10.226 -1.350 1.00 88.69 278 GLU A O 1
ATOM 2161 N N . SER A 1 279 ? 10.284 8.218 -1.936 1.00 89.56 279 SER A N 1
ATOM 2162 C CA . SER A 1 279 ? 9.192 7.873 -2.850 1.00 89.56 279 SER A CA 1
ATOM 2163 C C . SER A 1 279 ? 8.260 6.863 -2.205 1.00 89.56 279 SER A C 1
ATOM 2165 O O . SER A 1 279 ? 8.602 6.191 -1.227 1.00 89.56 279 SER A O 1
ATOM 2167 N N . GLN A 1 280 ? 7.048 6.763 -2.742 1.00 91.81 280 GLN A N 1
ATOM 2168 C CA . GLN A 1 280 ? 6.041 5.829 -2.260 1.00 91.81 280 GLN A CA 1
ATOM 2169 C C . GLN A 1 280 ? 5.609 4.873 -3.362 1.00 91.81 280 GLN A C 1
ATOM 2171 O O . GLN A 1 280 ? 5.732 5.150 -4.556 1.00 91.81 280 GLN A O 1
ATOM 2176 N N . GLY A 1 281 ? 5.062 3.738 -2.950 1.00 91.81 281 GLY A N 1
ATOM 2177 C CA . GLY A 1 281 ? 4.437 2.796 -3.859 1.00 91.81 281 GLY A CA 1
ATOM 2178 C C . GLY A 1 281 ? 3.335 1.992 -3.192 1.00 91.81 281 GLY A C 1
ATOM 2179 O O . GLY A 1 281 ? 3.320 1.814 -1.974 1.00 91.81 281 GLY A O 1
ATOM 2180 N N . ASP A 1 282 ? 2.408 1.513 -4.011 1.00 93.88 282 ASP A N 1
ATOM 2181 C CA . ASP A 1 282 ? 1.276 0.685 -3.600 1.00 93.88 282 ASP A CA 1
ATOM 2182 C C . ASP A 1 282 ? 1.463 -0.731 -4.154 1.00 93.88 282 ASP A C 1
ATOM 2184 O O . ASP A 1 282 ? 1.534 -0.941 -5.367 1.00 93.88 282 ASP A O 1
ATOM 2188 N N . VAL A 1 283 ? 1.581 -1.702 -3.251 1.00 96.81 283 VAL A N 1
ATOM 2189 C CA . VAL A 1 283 ? 1.829 -3.110 -3.558 1.00 96.81 283 VAL A CA 1
ATOM 2190 C C . VAL A 1 283 ? 0.535 -3.887 -3.385 1.00 96.81 283 VAL A C 1
ATOM 2192 O O . VAL A 1 283 ? -0.009 -3.971 -2.286 1.00 96.81 283 VAL A O 1
ATOM 2195 N N . THR A 1 284 ? 0.048 -4.518 -4.448 1.00 97.06 284 THR A N 1
ATOM 2196 C CA . THR A 1 284 ? -1.090 -5.436 -4.342 1.00 97.06 284 THR A CA 1
ATOM 2197 C C . THR A 1 284 ? -0.589 -6.822 -3.957 1.00 97.06 284 THR A C 1
ATOM 2199 O O . THR A 1 284 ? 0.263 -7.392 -4.635 1.00 97.06 284 THR A O 1
ATOM 2202 N N . VAL A 1 285 ? -1.141 -7.379 -2.884 1.00 97.81 285 VAL A N 1
ATOM 2203 C CA . VAL A 1 285 ? -0.835 -8.716 -2.371 1.00 97.81 285 VAL A CA 1
ATOM 2204 C C . VAL A 1 285 ? -2.108 -9.549 -2.391 1.00 97.81 285 VAL A C 1
ATOM 2206 O O . VAL A 1 285 ? -3.160 -9.088 -1.947 1.00 97.81 285 VAL A O 1
ATOM 2209 N N . VAL A 1 286 ? -2.036 -10.782 -2.878 1.00 96.69 286 VAL A N 1
ATOM 2210 C CA . VAL A 1 286 ? -3.190 -11.687 -2.966 1.00 96.69 286 VAL A CA 1
ATOM 2211 C C . VAL A 1 286 ? -2.920 -12.996 -2.244 1.00 96.69 286 VAL A C 1
ATOM 2213 O O . VAL A 1 286 ? -1.773 -13.427 -2.125 1.00 96.69 286 VAL A O 1
ATOM 2216 N N . LEU A 1 287 ? -3.985 -13.626 -1.753 1.00 94.19 287 LEU A N 1
ATOM 2217 C CA . LEU A 1 287 ? -3.945 -14.984 -1.230 1.00 94.19 287 LEU A CA 1
ATOM 2218 C C . LEU A 1 287 ? -4.175 -15.956 -2.393 1.00 94.19 287 LEU A C 1
ATOM 2220 O O . LEU A 1 287 ? -5.303 -16.156 -2.841 1.00 94.19 287 LEU A O 1
ATOM 2224 N N . GLU A 1 288 ? -3.102 -16.563 -2.886 1.00 91.25 288 GLU A N 1
ATOM 2225 C CA . GLU A 1 288 ? -3.134 -17.555 -3.963 1.00 91.25 288 GLU A CA 1
ATOM 2226 C C . GLU A 1 288 ? -2.687 -18.896 -3.385 1.00 91.25 288 GLU A C 1
ATOM 2228 O O . GLU A 1 288 ? -1.656 -18.942 -2.736 1.00 91.25 288 GLU A O 1
ATOM 2233 N N . ASN A 1 289 ? -3.423 -19.997 -3.572 1.00 87.88 289 ASN A N 1
ATOM 2234 C CA . ASN A 1 289 ? -3.030 -21.322 -3.051 1.00 87.88 289 ASN A CA 1
ATOM 2235 C C . ASN A 1 289 ? -2.657 -21.323 -1.550 1.00 87.88 289 ASN A C 1
ATOM 2237 O O . ASN A 1 289 ? -1.694 -21.969 -1.138 1.00 87.88 289 ASN A O 1
ATOM 2241 N N . ASN A 1 290 ? -3.418 -20.579 -0.738 1.00 85.81 290 ASN A N 1
ATOM 2242 C CA . ASN A 1 290 ? -3.194 -20.420 0.702 1.00 85.81 290 ASN A CA 1
ATOM 2243 C C . ASN A 1 290 ? -1.840 -19.776 1.078 1.00 85.81 290 ASN A C 1
ATOM 2245 O O . ASN A 1 290 ? -1.340 -19.983 2.183 1.00 85.81 290 ASN A O 1
ATOM 2249 N N . ARG A 1 291 ? -1.251 -18.983 0.173 1.00 91.06 291 ARG A N 1
ATOM 2250 C CA . ARG A 1 291 ? -0.036 -18.194 0.410 1.00 91.06 291 ARG A CA 1
ATOM 2251 C C . ARG A 1 291 ? -0.210 -16.745 -0.040 1.00 91.06 291 ARG A C 1
ATOM 2253 O O . ARG A 1 291 ? -0.817 -16.486 -1.077 1.00 91.06 291 ARG A O 1
ATOM 2260 N N . TRP A 1 292 ? 0.315 -15.804 0.741 1.00 95.69 292 TRP A N 1
ATOM 2261 C CA . TRP A 1 292 ? 0.312 -14.388 0.373 1.00 95.69 292 TRP A CA 1
ATOM 2262 C C . TRP A 1 292 ? 1.465 -14.087 -0.581 1.00 95.69 292 TRP A C 1
ATOM 2264 O O . TRP A 1 292 ? 2.614 -14.400 -0.274 1.00 95.69 292 TRP A O 1
ATOM 2274 N N . VAL A 1 293 ? 1.155 -13.489 -1.730 1.00 96.81 293 VAL A N 1
ATOM 2275 C CA . VAL A 1 293 ? 2.112 -13.223 -2.814 1.00 96.81 293 VAL A CA 1
ATOM 2276 C C . VAL A 1 293 ? 1.866 -11.864 -3.455 1.00 96.81 293 VAL A C 1
ATOM 2278 O O . VAL A 1 293 ? 0.738 -11.372 -3.456 1.00 96.81 293 VAL A O 1
ATOM 2281 N N . ILE A 1 294 ? 2.918 -11.265 -4.008 1.00 97.44 294 ILE A N 1
ATOM 2282 C CA . ILE A 1 294 ? 2.853 -9.987 -4.717 1.00 97.44 294 ILE A CA 1
ATOM 2283 C C . ILE A 1 294 ? 2.173 -10.195 -6.068 1.00 97.44 294 ILE A C 1
ATOM 2285 O O . ILE A 1 294 ? 2.616 -11.018 -6.863 1.00 97.44 294 ILE A O 1
ATOM 2289 N N . ASP A 1 295 ? 1.102 -9.456 -6.328 1.00 96.31 295 ASP A N 1
ATOM 2290 C CA . ASP A 1 295 ? 0.341 -9.520 -7.581 1.00 96.31 295 ASP A CA 1
ATOM 2291 C C . ASP A 1 295 ? 0.577 -8.307 -8.479 1.00 96.31 295 ASP A C 1
ATOM 2293 O O . ASP A 1 295 ? 0.488 -8.412 -9.700 1.00 96.31 295 ASP A O 1
ATOM 2297 N N . ASP A 1 296 ? 0.863 -7.147 -7.886 1.00 95.44 296 ASP A N 1
ATOM 2298 C CA . ASP A 1 296 ? 1.010 -5.900 -8.630 1.00 95.44 296 ASP A CA 1
ATOM 2299 C C . ASP A 1 296 ? 1.786 -4.848 -7.832 1.00 95.44 296 ASP A C 1
ATOM 2301 O O . ASP A 1 296 ? 1.868 -4.918 -6.603 1.00 95.44 296 ASP A O 1
ATOM 2305 N N . TYR A 1 297 ? 2.291 -3.838 -8.533 1.00 93.94 297 TYR A N 1
ATOM 2306 C CA . TYR A 1 297 ? 2.937 -2.667 -7.947 1.00 93.94 297 TYR A CA 1
ATOM 2307 C C . TYR A 1 297 ? 2.598 -1.408 -8.751 1.00 93.94 297 TYR A C 1
ATOM 2309 O O . TYR A 1 297 ? 2.474 -1.451 -9.977 1.00 93.94 297 TYR A O 1
ATOM 2317 N N . VAL A 1 298 ? 2.453 -0.290 -8.041 1.00 90.50 298 VAL A N 1
ATOM 2318 C CA . VAL A 1 298 ? 2.291 1.054 -8.600 1.00 90.50 298 VAL A CA 1
ATOM 2319 C C . VAL A 1 298 ? 3.286 1.983 -7.924 1.00 90.50 298 VAL A C 1
ATOM 2321 O O . VAL A 1 298 ? 3.226 2.161 -6.706 1.00 90.50 298 VAL A O 1
ATOM 2324 N N . ALA A 1 299 ? 4.151 2.625 -8.706 1.00 86.50 299 ALA A N 1
ATOM 2325 C CA . ALA A 1 299 ? 4.966 3.727 -8.212 1.00 86.50 299 ALA A CA 1
ATOM 2326 C C . ALA A 1 299 ? 4.095 4.982 -8.045 1.00 86.50 299 ALA A C 1
ATOM 2328 O O . ALA A 1 299 ? 3.395 5.390 -8.971 1.00 86.50 299 ALA A O 1
ATOM 2329 N N . MET A 1 300 ? 4.138 5.597 -6.865 1.00 82.44 300 MET A N 1
ATOM 2330 C CA . MET A 1 300 ? 3.457 6.856 -6.565 1.00 82.44 300 MET A CA 1
ATOM 2331 C C . MET A 1 300 ? 4.494 7.981 -6.630 1.00 82.44 300 MET A C 1
ATOM 2333 O O . MET A 1 300 ? 5.019 8.416 -5.607 1.00 82.44 300 MET A O 1
ATOM 2337 N N . TYR A 1 301 ? 4.838 8.387 -7.854 1.00 71.12 301 TYR A N 1
ATOM 2338 C CA . TYR A 1 301 ? 5.745 9.508 -8.133 1.00 71.12 301 TYR A CA 1
ATOM 2339 C C . TYR A 1 301 ? 4.949 10.766 -8.521 1.00 71.12 301 TYR A C 1
ATOM 2341 O O . TYR A 1 301 ? 3.760 10.663 -8.810 1.00 71.12 301 TYR A O 1
ATOM 2349 N N . GLU A 1 302 ? 5.597 11.936 -8.560 1.00 55.38 302 GLU A N 1
ATOM 2350 C CA . GLU A 1 302 ? 4.994 13.280 -8.740 1.00 55.38 302 GLU A CA 1
ATOM 2351 C C . GLU A 1 302 ? 4.137 13.502 -10.013 1.00 55.38 302 GLU A C 1
ATOM 2353 O O . GLU A 1 302 ? 3.596 14.588 -10.196 1.00 55.38 302 GLU A O 1
ATOM 2358 N N . ASN A 1 303 ? 3.964 12.500 -10.883 1.00 51.12 303 ASN A N 1
ATOM 2359 C CA . ASN A 1 303 ? 3.189 12.612 -12.120 1.00 51.12 303 ASN A CA 1
ATOM 2360 C C . ASN A 1 303 ? 1.895 11.781 -12.063 1.00 51.12 303 ASN A C 1
ATOM 2362 O O . ASN A 1 303 ? 1.910 10.609 -11.692 1.00 51.12 303 ASN A O 1
ATOM 2366 N N . ASP A 1 304 ? 0.791 12.356 -12.547 1.00 51.34 304 ASP A N 1
ATOM 2367 C CA . ASP A 1 304 ? -0.588 11.835 -12.454 1.00 51.34 304 ASP A CA 1
ATOM 2368 C C . ASP A 1 304 ? -0.862 10.467 -13.120 1.00 51.34 304 ASP A C 1
ATOM 2370 O O . ASP A 1 304 ? -1.974 9.939 -13.042 1.00 51.34 304 ASP A O 1
ATOM 2374 N N . LYS A 1 305 ? 0.120 9.860 -13.796 1.00 62.06 305 LYS A N 1
ATOM 2375 C CA . LYS A 1 305 ? -0.042 8.559 -14.461 1.00 62.06 305 LYS A CA 1
ATOM 2376 C C . LYS A 1 305 ? 0.454 7.430 -13.569 1.00 62.06 305 LYS A C 1
ATOM 2378 O O . LYS A 1 305 ? 1.570 6.941 -13.706 1.00 62.06 305 LYS A O 1
ATOM 2383 N N . LEU A 1 306 ? -0.422 7.003 -12.666 1.00 67.62 306 LEU A N 1
ATOM 2384 C CA . LEU A 1 306 ? -0.249 5.786 -11.880 1.00 67.62 306 LEU A CA 1
ATOM 2385 C C . LEU A 1 306 ? -0.406 4.557 -12.790 1.00 67.62 306 LEU A C 1
ATOM 2387 O O . LEU A 1 306 ? -1.519 4.083 -13.027 1.00 67.62 306 LEU A O 1
ATOM 2391 N N . GLU A 1 307 ? 0.703 4.038 -13.312 1.00 70.62 307 GLU A N 1
ATOM 2392 C CA . GLU A 1 307 ? 0.707 2.813 -14.114 1.00 70.62 307 GLU A CA 1
ATOM 2393 C C . GLU A 1 307 ? 0.976 1.592 -13.225 1.00 70.62 307 GLU A C 1
ATOM 2395 O O . GLU A 1 307 ? 1.983 1.504 -12.523 1.00 70.62 307 GLU A O 1
ATOM 2400 N N . ARG A 1 308 ? 0.031 0.647 -13.239 1.00 79.00 308 ARG A N 1
ATOM 2401 C CA . ARG A 1 308 ? 0.181 -0.673 -12.617 1.00 79.00 308 ARG A CA 1
ATOM 2402 C C . ARG A 1 308 ? 1.105 -1.526 -13.465 1.00 79.00 308 ARG A C 1
ATOM 2404 O O . ARG A 1 308 ? 0.884 -1.615 -14.670 1.00 79.00 308 ARG A O 1
ATOM 2411 N N . LEU A 1 309 ? 2.033 -2.251 -12.843 1.00 81.38 309 LEU A N 1
ATOM 2412 C CA . LEU A 1 309 ? 2.815 -3.271 -13.549 1.00 81.38 309 LEU A CA 1
ATOM 2413 C C . LEU A 1 309 ? 1.917 -4.268 -14.280 1.00 81.38 309 LEU A C 1
ATOM 2415 O O . LEU A 1 309 ? 2.206 -4.659 -15.407 1.00 81.38 309 LEU A O 1
ATOM 2419 N N . SER A 1 310 ? 0.796 -4.642 -13.664 1.00 73.69 310 SER A N 1
ATOM 2420 C CA . SER A 1 310 ? -0.156 -5.580 -14.252 1.00 73.69 310 SER A CA 1
ATOM 2421 C C . SER A 1 310 ? -1.008 -5.003 -15.388 1.00 73.69 310 SER A C 1
ATOM 2423 O O . SER A 1 310 ? -1.688 -5.768 -16.070 1.00 73.69 310 SER A O 1
ATOM 2425 N N . ALA A 1 311 ? -0.984 -3.683 -15.614 1.00 71.44 311 ALA A N 1
ATOM 2426 C CA . ALA A 1 311 ? -1.506 -3.095 -16.851 1.00 71.44 311 ALA A CA 1
ATOM 2427 C C . ALA A 1 311 ? -0.563 -3.352 -18.043 1.00 71.44 311 ALA A C 1
ATOM 2429 O O . ALA A 1 311 ? -0.949 -3.137 -19.194 1.00 71.44 311 ALA A O 1
ATOM 2430 N N . GLY A 1 312 ? 0.643 -3.851 -17.758 1.00 67.69 312 GLY A N 1
ATOM 2431 C CA . GLY A 1 312 ? 1.678 -4.133 -18.729 1.00 67.69 312 GLY A CA 1
ATOM 2432 C C . GLY A 1 312 ? 2.280 -2.860 -19.309 1.00 67.69 312 GLY A C 1
ATOM 2433 O O . GLY A 1 312 ? 1.985 -1.737 -18.905 1.00 67.69 312 GLY A O 1
ATOM 2434 N N . TYR A 1 313 ? 3.128 -3.058 -20.310 1.00 78.69 313 TYR A N 1
ATOM 2435 C CA . TYR A 1 313 ? 3.703 -1.977 -21.094 1.00 78.69 313 TYR A CA 1
ATOM 2436 C C . TYR A 1 313 ? 3.048 -2.000 -22.465 1.00 78.69 313 TYR A C 1
ATOM 2438 O O . TYR A 1 313 ? 3.156 -2.993 -23.176 1.00 78.69 313 TYR A O 1
ATOM 2446 N N . SER A 1 314 ? 2.392 -0.909 -22.863 1.00 84.88 314 SER A N 1
ATOM 2447 C CA . SER A 1 314 ? 1.697 -0.810 -24.161 1.00 84.88 314 SER A CA 1
ATOM 2448 C C . SER A 1 314 ? 2.614 -1.073 -25.365 1.00 84.88 314 SER A C 1
ATOM 2450 O O . SER A 1 314 ? 2.157 -1.501 -26.424 1.00 84.88 314 SER A O 1
ATOM 2452 N N . VAL A 1 315 ? 3.920 -0.873 -25.181 1.00 88.56 315 VAL A N 1
ATOM 2453 C CA . VAL A 1 315 ? 4.988 -1.169 -26.147 1.00 88.56 315 VAL A CA 1
ATOM 2454 C C . VAL A 1 315 ? 5.347 -2.659 -26.247 1.00 88.56 315 VAL A C 1
ATOM 2456 O O . VAL A 1 315 ? 6.130 -3.036 -27.118 1.00 88.56 315 VAL A O 1
ATOM 2459 N N . CYS A 1 316 ? 4.756 -3.512 -25.408 1.00 90.38 316 CYS A N 1
ATOM 2460 C CA . CYS A 1 316 ? 4.928 -4.959 -25.399 1.00 90.38 316 CYS A CA 1
ATOM 2461 C C . CYS A 1 316 ? 3.604 -5.673 -25.655 1.00 90.38 316 CYS A C 1
ATOM 2463 O O . CYS A 1 316 ? 2.659 -5.576 -24.877 1.00 90.38 316 CYS A O 1
ATOM 2465 N N . LYS A 1 317 ? 3.554 -6.463 -26.729 1.00 90.94 317 LYS A N 1
ATOM 2466 C CA . LYS A 1 317 ? 2.392 -7.290 -27.065 1.00 90.94 317 LYS A CA 1
ATOM 2467 C C . LYS A 1 317 ? 2.823 -8.726 -27.310 1.00 90.94 317 LYS A C 1
ATOM 2469 O O . LYS A 1 317 ? 3.620 -8.977 -28.211 1.00 90.94 317 LYS A O 1
ATOM 2474 N N . ASP A 1 318 ? 2.309 -9.655 -26.506 1.00 89.62 318 ASP A N 1
ATOM 2475 C CA . ASP A 1 318 ? 2.610 -11.092 -26.594 1.00 89.62 318 ASP A CA 1
ATOM 2476 C C . ASP A 1 318 ? 4.126 -11.387 -26.589 1.00 89.62 318 ASP A C 1
ATOM 2478 O O . ASP A 1 318 ? 4.633 -12.194 -27.371 1.00 89.62 318 ASP A O 1
ATOM 2482 N N . GLY A 1 319 ? 4.876 -10.659 -25.754 1.00 91.44 319 GLY A N 1
ATOM 2483 C CA . GLY A 1 319 ? 6.336 -10.763 -25.677 1.00 91.44 319 GLY A CA 1
ATOM 2484 C C . GLY A 1 319 ? 7.089 -10.198 -26.885 1.00 91.44 319 GLY A C 1
ATOM 2485 O O . GLY A 1 319 ? 8.252 -10.534 -27.089 1.00 91.44 319 GLY A O 1
ATOM 2486 N N . ARG A 1 320 ? 6.447 -9.362 -27.708 1.00 94.56 320 ARG A N 1
ATOM 2487 C CA . ARG A 1 320 ? 7.070 -8.670 -28.845 1.00 94.56 320 ARG A CA 1
ATOM 2488 C C . ARG A 1 320 ? 7.075 -7.168 -28.631 1.00 94.56 320 ARG A C 1
ATOM 2490 O O . ARG A 1 320 ? 6.076 -6.605 -28.182 1.00 94.56 320 ARG A O 1
ATOM 2497 N N . TRP A 1 321 ? 8.155 -6.523 -29.059 1.00 93.25 321 TRP A N 1
ATOM 2498 C CA . TRP A 1 321 ? 8.219 -5.068 -29.105 1.00 93.25 321 TRP A CA 1
ATOM 2499 C C . TRP A 1 321 ? 7.337 -4.532 -30.239 1.00 93.25 321 TRP A C 1
ATOM 2501 O O . TRP A 1 321 ? 7.497 -4.908 -31.412 1.00 93.25 321 TRP A O 1
ATOM 2511 N N . VAL A 1 322 ? 6.400 -3.658 -29.878 1.00 93.44 322 VAL A N 1
ATOM 2512 C CA . VAL A 1 322 ? 5.503 -2.924 -30.788 1.00 93.44 322 VAL A CA 1
ATOM 2513 C C . VAL A 1 322 ? 5.621 -1.404 -30.629 1.00 93.44 322 VAL A C 1
ATOM 2515 O O . VAL A 1 322 ? 4.903 -0.673 -31.306 1.00 93.44 322 VAL A O 1
ATOM 2518 N N . GLY A 1 323 ? 6.513 -0.937 -29.749 1.00 87.50 323 GLY A N 1
ATOM 2519 C CA . GLY A 1 323 ? 6.846 0.476 -29.595 1.00 87.50 323 GLY A CA 1
ATOM 2520 C C . GLY A 1 323 ? 7.685 1.032 -30.748 1.00 87.50 323 GLY A C 1
ATOM 2521 O O . GLY A 1 323 ? 8.020 0.333 -31.710 1.00 87.50 323 GLY A O 1
ATOM 2522 N N . GLU A 1 324 ? 8.043 2.308 -30.635 1.00 83.62 324 GLU A N 1
ATOM 2523 C CA . GLU A 1 324 ? 8.873 2.998 -31.624 1.00 83.62 324 GLU A CA 1
ATOM 2524 C C . GLU A 1 324 ? 10.310 2.429 -31.685 1.00 83.62 324 GLU A C 1
ATOM 2526 O O . GLU A 1 324 ? 10.755 1.753 -30.749 1.00 83.62 324 GLU A O 1
ATOM 2531 N N . PRO A 1 325 ? 11.042 2.638 -32.798 1.00 72.88 325 PRO A N 1
ATOM 2532 C CA . PRO A 1 325 ? 12.460 2.293 -32.896 1.00 72.88 325 PRO A CA 1
ATOM 2533 C C . PRO A 1 325 ? 13.320 3.086 -31.903 1.00 72.88 325 PRO A C 1
ATOM 2535 O O . PRO A 1 325 ? 12.930 4.159 -31.453 1.00 72.88 325 PRO A O 1
ATOM 2538 N N . ALA A 1 326 ? 14.527 2.587 -31.626 1.00 66.75 326 ALA A N 1
ATOM 2539 C CA . ALA A 1 326 ? 15.551 3.378 -30.951 1.00 66.75 326 ALA A CA 1
ATOM 2540 C C . ALA A 1 326 ? 15.883 4.644 -31.767 1.00 66.75 326 ALA A C 1
ATOM 2542 O O . ALA A 1 326 ? 16.135 4.532 -32.971 1.00 66.75 326 ALA A O 1
ATOM 2543 N N . TYR A 1 327 ? 15.878 5.804 -31.106 1.00 61.00 327 TYR A N 1
ATOM 2544 C CA . TYR A 1 327 ? 16.391 7.075 -31.630 1.00 61.00 327 TYR A CA 1
ATOM 2545 C C . TYR A 1 327 ? 17.907 7.138 -31.490 1.00 61.00 327 TYR A C 1
ATOM 2547 O O . TYR A 1 327 ? 18.399 6.710 -30.420 1.00 61.00 327 TYR A O 1
#

pLDDT: mean 85.03, std 12.22, range [33.28, 97.81]

Organism: NCBI:txid474952